Protein AF-A0A371IAQ5-F1 (afdb_monomer)

pLDDT: mean 76.2, std 17.46, range [19.62, 93.94]

Organism: Mucuna pruriens (NCBI:txid157652)

Radius of gyration: 22.55 Å; Cα contacts (8 Å, |Δi|>4): 194; chains: 1; bounding box: 54×56×47 Å

Structure (mmCIF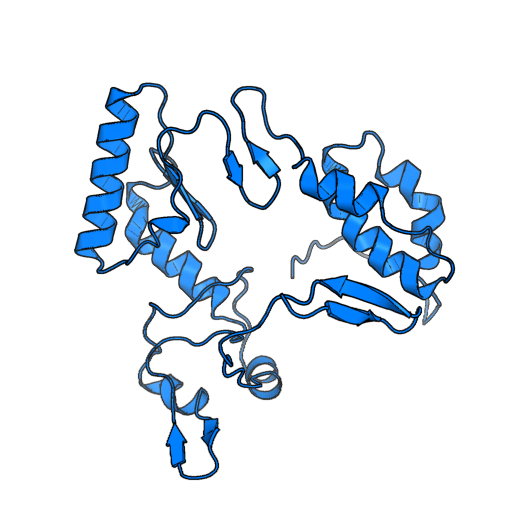, N/CA/C/O backbone):
data_AF-A0A371IAQ5-F1
#
_entry.id   AF-A0A371IAQ5-F1
#
loop_
_atom_site.group_PDB
_atom_site.id
_atom_site.type_symbol
_atom_site.label_atom_id
_atom_site.label_alt_id
_atom_site.label_comp_id
_atom_site.label_asym_id
_atom_site.label_entity_id
_atom_site.label_seq_id
_atom_site.pdbx_PDB_ins_code
_atom_site.Cartn_x
_atom_site.Cartn_y
_atom_site.Cartn_z
_atom_site.occupancy
_atom_site.B_iso_or_equiv
_atom_site.auth_seq_id
_atom_site.auth_comp_id
_atom_site.auth_asym_id
_atom_site.auth_atom_id
_atom_site.pdbx_PDB_model_num
ATOM 1 N N . MET A 1 1 ? 27.652 -9.484 11.499 1.00 40.69 1 MET A N 1
ATOM 2 C CA . MET A 1 1 ? 27.337 -8.040 11.473 1.00 40.69 1 MET A CA 1
ATOM 3 C C . MET A 1 1 ? 28.574 -7.341 10.943 1.00 40.69 1 MET A C 1
ATOM 5 O O . MET A 1 1 ? 29.604 -7.422 11.596 1.00 40.69 1 MET A O 1
ATOM 9 N N . MET A 1 2 ? 28.530 -6.807 9.720 1.00 38.44 2 MET A N 1
ATOM 10 C CA . MET A 1 2 ? 29.648 -6.031 9.177 1.00 38.44 2 MET A CA 1
ATOM 11 C C . MET A 1 2 ? 29.474 -4.577 9.595 1.00 38.44 2 MET A C 1
ATOM 13 O O . MET A 1 2 ? 28.374 -4.032 9.516 1.00 38.44 2 MET A O 1
ATOM 17 N N . VAL A 1 3 ? 30.557 -3.971 10.056 1.00 51.75 3 VAL A N 1
ATOM 18 C CA . VAL A 1 3 ? 30.590 -2.572 10.465 1.00 51.75 3 VAL A CA 1
ATOM 19 C C . VAL A 1 3 ? 31.368 -1.825 9.394 1.00 51.75 3 VAL A C 1
ATOM 21 O O . VAL A 1 3 ? 32.486 -2.217 9.067 1.00 51.75 3 VAL A O 1
ATOM 24 N N . ILE A 1 4 ? 30.740 -0.823 8.784 1.00 60.94 4 ILE A N 1
ATOM 25 C CA . ILE A 1 4 ? 31.343 -0.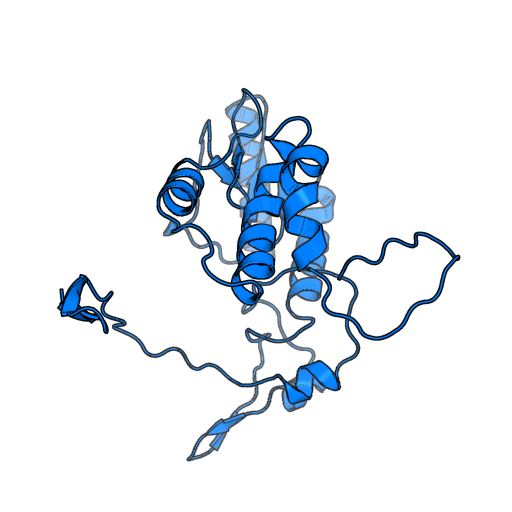023 7.717 1.00 60.94 4 ILE A CA 1
ATOM 26 C C . ILE A 1 4 ? 31.603 1.368 8.290 1.00 60.94 4 ILE A C 1
ATOM 28 O O . ILE A 1 4 ? 30.744 1.928 8.971 1.00 60.94 4 ILE A O 1
ATOM 32 N N . LYS A 1 5 ? 32.790 1.916 8.022 1.00 54.66 5 LYS A N 1
ATOM 33 C CA . LYS A 1 5 ? 33.127 3.294 8.382 1.00 54.66 5 LYS A CA 1
ATOM 34 C C . LYS A 1 5 ? 32.412 4.271 7.449 1.00 54.66 5 LYS A C 1
ATOM 36 O O . LYS A 1 5 ? 32.513 4.131 6.229 1.00 54.66 5 LYS A O 1
ATOM 41 N N . ASN A 1 6 ? 31.678 5.232 8.010 1.00 62.00 6 ASN A N 1
ATOM 42 C CA . ASN A 1 6 ? 31.129 6.351 7.240 1.00 62.00 6 ASN A CA 1
ATOM 43 C C . ASN A 1 6 ? 32.237 7.373 6.890 1.00 62.00 6 ASN A C 1
ATOM 45 O O . ASN A 1 6 ? 33.395 7.217 7.274 1.00 62.00 6 ASN A O 1
ATOM 49 N N . GLN A 1 7 ? 31.890 8.428 6.145 1.00 69.50 7 GLN A N 1
ATOM 50 C CA . GLN A 1 7 ? 32.834 9.493 5.761 1.00 69.50 7 GLN A CA 1
ATOM 51 C C . GLN A 1 7 ? 33.353 10.316 6.956 1.00 69.50 7 GLN A C 1
ATOM 53 O O . GLN A 1 7 ? 34.327 11.049 6.812 1.00 69.50 7 GLN A O 1
ATOM 58 N N . GLN A 1 8 ? 32.718 10.184 8.121 1.00 66.75 8 GLN A N 1
ATOM 59 C CA . GLN A 1 8 ? 33.107 10.774 9.400 1.00 66.75 8 GLN A CA 1
ATOM 60 C C . GLN A 1 8 ? 33.860 9.776 10.302 1.00 66.75 8 GLN A C 1
ATOM 62 O O . GLN A 1 8 ? 34.058 10.044 11.483 1.00 66.75 8 GLN A O 1
ATOM 67 N N . ASP A 1 9 ? 34.305 8.642 9.749 1.00 62.72 9 ASP A N 1
ATOM 68 C CA . ASP A 1 9 ? 35.071 7.597 10.438 1.00 62.72 9 ASP A CA 1
ATOM 69 C C . ASP A 1 9 ? 34.310 6.869 11.569 1.00 62.72 9 ASP A C 1
ATOM 71 O O . ASP A 1 9 ? 34.888 6.095 12.338 1.00 62.72 9 ASP A O 1
ATOM 75 N N . GLU A 1 10 ? 32.988 7.046 11.635 1.00 57.53 10 GLU A N 1
ATOM 76 C CA . GLU A 1 10 ? 32.116 6.368 12.587 1.00 57.53 10 GLU A CA 1
ATOM 77 C C . GLU A 1 10 ? 31.734 4.975 12.083 1.00 57.53 10 GLU A C 1
ATOM 79 O O . GLU A 1 10 ? 31.408 4.746 10.914 1.00 57.53 10 GLU A O 1
ATOM 84 N N . MET A 1 11 ? 31.762 4.026 13.009 1.00 47.56 11 MET A N 1
ATOM 85 C CA . MET A 1 11 ? 31.501 2.614 12.778 1.00 47.56 11 MET A CA 1
ATOM 86 C C . MET A 1 11 ? 29.989 2.356 12.763 1.00 47.56 11 MET A C 1
ATOM 88 O O . MET A 1 11 ? 29.377 2.125 13.805 1.00 47.56 11 MET A O 1
ATOM 92 N N . VAL A 1 12 ? 29.375 2.388 11.576 1.00 51.09 12 VAL A N 1
ATOM 93 C CA . VAL A 1 12 ? 27.930 2.178 11.416 1.00 51.09 12 VAL A CA 1
ATOM 94 C C . VAL A 1 12 ? 27.647 0.698 11.130 1.00 51.09 12 VAL A C 1
ATOM 96 O O . VAL A 1 12 ? 28.276 0.102 10.245 1.00 51.09 12 VAL A O 1
ATOM 99 N N . PRO A 1 13 ? 26.696 0.064 11.839 1.00 44.22 13 PRO A N 1
ATOM 100 C CA . PRO A 1 13 ? 26.279 -1.292 11.518 1.00 44.22 13 PRO A CA 1
ATOM 101 C C . PRO A 1 13 ? 25.594 -1.322 10.148 1.00 44.22 13 PRO A C 1
ATOM 103 O O . PRO A 1 13 ? 24.481 -0.828 9.974 1.00 44.22 13 PRO A O 1
ATOM 106 N N . ALA A 1 14 ? 26.254 -1.927 9.162 1.00 49.84 14 ALA A N 1
ATOM 107 C CA . ALA A 1 14 ? 25.682 -2.108 7.842 1.00 49.84 14 ALA A CA 1
ATOM 108 C C . ALA A 1 14 ? 24.814 -3.367 7.838 1.00 49.84 14 ALA A C 1
ATOM 110 O O . ALA A 1 14 ? 25.258 -4.474 8.166 1.00 49.84 14 ALA A O 1
ATOM 111 N N . LYS A 1 15 ? 23.546 -3.199 7.458 1.00 48.41 15 LYS A N 1
ATOM 112 C CA . LYS A 1 15 ? 22.636 -4.317 7.222 1.00 48.41 15 LYS A CA 1
ATOM 113 C C . LYS A 1 15 ? 23.227 -5.150 6.082 1.00 48.41 15 LYS A C 1
ATOM 115 O O . LYS A 1 15 ? 23.392 -4.643 4.977 1.00 48.41 15 LYS A O 1
ATOM 120 N N . ILE A 1 16 ? 23.576 -6.408 6.349 1.00 50.00 16 ILE A N 1
ATOM 121 C CA . ILE A 1 16 ? 24.063 -7.325 5.312 1.00 50.00 16 ILE A CA 1
ATOM 122 C C . ILE A 1 16 ? 22.905 -7.521 4.326 1.00 50.00 16 ILE A C 1
ATOM 124 O O . ILE A 1 16 ? 21.920 -8.180 4.656 1.00 50.00 16 ILE A O 1
ATOM 128 N N . GLN A 1 17 ? 22.988 -6.923 3.135 1.00 50.56 17 GLN A N 1
ATOM 129 C CA . GLN A 1 17 ? 22.132 -7.312 2.018 1.00 50.56 17 GLN A CA 1
ATOM 130 C C . GLN A 1 17 ? 22.607 -8.692 1.561 1.00 50.56 17 GLN A C 1
ATOM 132 O O . GLN A 1 17 ? 23.543 -8.820 0.784 1.00 50.56 17 GLN A O 1
ATOM 137 N N . SER A 1 18 ? 21.984 -9.743 2.089 1.00 54.34 18 SER A N 1
ATOM 138 C CA . SER A 1 18 ? 22.241 -11.131 1.689 1.00 54.34 18 SER A CA 1
ATOM 139 C C . SER A 1 18 ? 21.694 -11.466 0.296 1.00 54.34 18 SER A C 1
ATOM 141 O O . SER A 1 18 ? 21.873 -12.581 -0.182 1.00 54.34 18 SER A O 1
ATOM 143 N N . SER A 1 19 ? 21.010 -10.522 -0.356 1.00 53.38 19 SER A N 1
ATOM 144 C CA . SER A 1 19 ? 20.379 -10.710 -1.657 1.00 53.38 19 SER A CA 1
ATOM 145 C C . SER A 1 19 ? 20.481 -9.451 -2.511 1.00 53.38 19 SER A C 1
ATOM 147 O O . SER A 1 19 ? 20.341 -8.326 -2.026 1.00 53.38 19 SER A O 1
ATOM 149 N N . TRP A 1 20 ? 20.719 -9.661 -3.804 1.00 73.56 20 TRP A N 1
ATOM 150 C CA . TRP A 1 20 ? 20.661 -8.619 -4.820 1.00 73.56 20 TRP A CA 1
ATOM 151 C C . TRP A 1 20 ? 19.238 -8.541 -5.370 1.00 73.56 20 TRP A C 1
ATOM 153 O O . TRP A 1 20 ? 18.672 -9.558 -5.770 1.00 73.56 20 TRP A O 1
ATOM 163 N N . GLN A 1 21 ? 18.663 -7.339 -5.415 1.00 72.06 21 GLN A N 1
ATOM 164 C CA . GLN A 1 21 ? 17.368 -7.098 -6.049 1.00 72.06 21 GLN A CA 1
ATOM 165 C C . GLN A 1 21 ? 17.575 -6.420 -7.402 1.00 72.06 21 GLN A C 1
ATOM 167 O O . GLN A 1 21 ? 18.207 -5.368 -7.499 1.00 72.06 21 GLN A O 1
ATOM 172 N N . VAL A 1 22 ? 17.018 -7.015 -8.455 1.00 76.25 22 VAL A N 1
ATOM 173 C CA . VAL A 1 22 ? 17.070 -6.442 -9.802 1.00 76.25 22 VAL A CA 1
ATOM 174 C C . VAL A 1 22 ? 16.141 -5.228 -9.871 1.00 76.25 22 VAL A C 1
ATOM 176 O O . VAL A 1 22 ? 14.940 -5.338 -9.629 1.00 76.25 22 VAL A O 1
ATOM 179 N N . CYS A 1 23 ? 16.699 -4.071 -10.228 1.00 80.50 23 CYS A N 1
ATOM 180 C CA . CYS A 1 23 ? 15.966 -2.818 -10.391 1.00 80.50 23 CYS A CA 1
ATOM 181 C C . CYS A 1 23 ? 16.052 -2.340 -11.844 1.00 80.50 23 CYS A C 1
ATOM 183 O O . CYS A 1 23 ? 17.067 -1.786 -12.260 1.00 80.50 23 CYS A O 1
ATOM 185 N N . ILE A 1 24 ? 14.971 -2.503 -12.608 1.00 83.56 24 ILE A N 1
ATOM 186 C CA . ILE A 1 24 ? 14.900 -2.024 -13.996 1.00 83.56 24 ILE A CA 1
ATOM 187 C C . ILE A 1 24 ? 14.597 -0.522 -14.027 1.00 83.56 24 ILE A C 1
ATOM 189 O O . ILE A 1 24 ? 13.771 -0.022 -13.257 1.00 83.56 24 ILE A O 1
ATOM 193 N N . ASP A 1 25 ? 15.284 0.223 -14.895 1.00 85.31 25 ASP A N 1
ATOM 194 C CA . ASP A 1 25 ? 15.087 1.664 -15.060 1.00 85.31 25 ASP A CA 1
ATOM 195 C C . ASP A 1 25 ? 13.984 1.990 -16.078 1.00 85.31 25 ASP A C 1
ATOM 197 O O . ASP A 1 25 ? 14.226 2.119 -17.276 1.00 85.31 25 ASP A O 1
ATOM 201 N N . TYR A 1 26 ? 12.763 2.179 -15.576 1.00 85.38 26 TYR A N 1
ATOM 202 C CA . TYR A 1 26 ? 11.601 2.567 -16.379 1.00 85.38 26 TYR A CA 1
ATOM 203 C C . TYR A 1 26 ? 11.424 4.086 -16.551 1.00 85.38 26 TYR A C 1
ATOM 205 O O . TYR A 1 26 ? 10.368 4.516 -17.003 1.00 85.38 26 TYR A O 1
ATOM 213 N N . ARG A 1 27 ? 12.414 4.939 -16.232 1.00 86.75 27 ARG A N 1
ATOM 214 C CA . ARG A 1 27 ? 12.247 6.411 -16.307 1.00 86.75 27 ARG A CA 1
ATOM 215 C C . ARG A 1 27 ? 11.766 6.904 -17.675 1.00 86.75 27 ARG A C 1
ATOM 217 O O . ARG A 1 27 ? 10.808 7.671 -17.732 1.00 86.75 27 ARG A O 1
ATOM 224 N N . LYS A 1 28 ? 12.382 6.432 -18.765 1.00 88.00 28 LYS A N 1
ATOM 225 C CA . LYS A 1 28 ? 11.984 6.800 -20.138 1.00 88.00 28 LYS A CA 1
ATOM 226 C C . LYS A 1 28 ? 10.581 6.293 -20.482 1.00 88.00 28 LYS A C 1
ATOM 228 O O . LYS A 1 28 ? 9.780 7.033 -21.043 1.00 88.00 28 LYS A O 1
ATOM 233 N N . LEU A 1 29 ? 10.267 5.056 -20.096 1.00 86.75 29 LEU A N 1
ATOM 234 C CA . LEU A 1 29 ? 8.948 4.461 -20.318 1.00 86.75 29 LEU A CA 1
ATOM 235 C C . LEU A 1 29 ? 7.852 5.238 -19.574 1.00 86.75 29 LEU A C 1
ATOM 237 O O . LEU A 1 29 ? 6.823 5.570 -20.154 1.00 86.75 29 LEU A O 1
ATOM 241 N N . ASN A 1 30 ? 8.098 5.591 -18.313 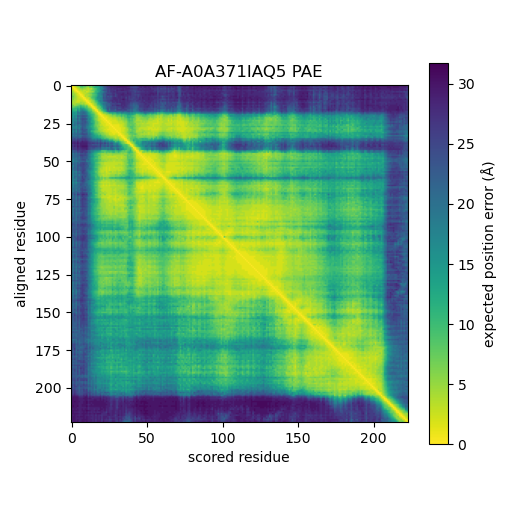1.00 87.44 30 ASN A N 1
ATOM 242 C CA . ASN A 1 30 ? 7.164 6.345 -17.480 1.00 87.44 30 ASN A CA 1
ATOM 243 C C . ASN A 1 30 ? 6.910 7.767 -18.005 1.00 87.44 30 ASN A C 1
ATOM 245 O O . ASN A 1 30 ? 5.834 8.307 -17.775 1.00 87.44 30 ASN A O 1
ATOM 249 N N . GLN A 1 31 ? 7.877 8.382 -18.696 1.00 87.12 31 GLN A N 1
ATOM 250 C CA . GLN A 1 31 ? 7.688 9.686 -19.348 1.00 87.12 31 GLN A CA 1
ATOM 251 C C . GLN A 1 31 ? 6.791 9.594 -20.588 1.00 87.12 31 GLN A C 1
ATOM 253 O O . GLN A 1 31 ? 6.020 10.512 -20.843 1.00 87.12 31 GLN A O 1
ATOM 258 N N . ALA A 1 32 ? 6.875 8.492 -21.337 1.00 86.75 32 ALA A N 1
ATOM 259 C CA . ALA A 1 32 ? 6.063 8.254 -22.531 1.00 86.75 32 ALA A CA 1
ATOM 260 C C . ALA A 1 32 ? 4.673 7.664 -22.222 1.00 86.75 32 ALA A C 1
ATOM 262 O O . ALA A 1 32 ? 3.822 7.578 -23.105 1.00 86.75 32 ALA A O 1
ATOM 263 N N . THR A 1 33 ? 4.440 7.225 -20.984 1.00 85.00 33 THR A N 1
ATOM 264 C CA . THR A 1 33 ? 3.182 6.603 -20.567 1.00 85.00 33 THR A CA 1
ATOM 265 C C . THR A 1 33 ? 2.199 7.670 -20.094 1.00 85.00 33 THR A C 1
ATOM 267 O O . THR A 1 33 ? 2.539 8.509 -19.260 1.00 85.00 33 THR A O 1
ATOM 270 N N . HIS A 1 34 ? 0.958 7.618 -20.585 1.00 84.38 34 HIS A N 1
ATOM 271 C CA . HIS A 1 34 ? -0.113 8.466 -20.068 1.00 84.38 34 HIS A CA 1
ATOM 272 C C . HIS A 1 34 ? -0.343 8.151 -18.587 1.00 84.38 34 HIS A C 1
ATOM 274 O O . HIS A 1 34 ? -0.631 7.005 -18.226 1.00 84.38 34 HIS A O 1
ATOM 280 N N . LYS A 1 35 ? -0.195 9.158 -17.724 1.00 77.94 35 LYS A N 1
ATOM 281 C CA . LYS A 1 35 ? -0.340 8.980 -16.281 1.00 77.94 35 LYS A CA 1
ATOM 282 C C . LYS A 1 35 ? -1.810 8.819 -15.936 1.00 77.94 35 LYS A C 1
ATOM 284 O O . LYS A 1 35 ? -2.634 9.657 -16.289 1.00 77.94 35 LYS A O 1
ATOM 289 N N . ASP A 1 36 ? -2.120 7.734 -15.249 1.00 71.56 36 ASP A N 1
ATOM 290 C CA . ASP A 1 36 ? -3.422 7.572 -14.626 1.00 71.56 36 ASP A CA 1
ATOM 291 C C . ASP A 1 36 ? -3.438 8.403 -13.339 1.00 71.56 36 ASP A C 1
ATOM 293 O O . ASP A 1 36 ? -2.481 8.360 -12.559 1.00 71.56 36 ASP A O 1
ATOM 297 N N . HIS A 1 37 ? -4.488 9.197 -13.131 1.00 58.25 37 HIS A N 1
ATOM 298 C CA . HIS A 1 37 ? -4.619 10.025 -11.935 1.00 58.25 37 HIS A CA 1
ATOM 299 C C . HIS A 1 37 ? -5.036 9.147 -10.760 1.00 58.25 37 HIS A C 1
ATOM 301 O O . HIS A 1 37 ? -6.191 9.107 -10.346 1.00 58.25 37 HIS A O 1
ATOM 307 N N . PHE A 1 38 ? -4.065 8.426 -10.218 1.00 48.06 38 PHE A N 1
ATOM 308 C CA . PHE A 1 38 ? -4.245 7.677 -8.996 1.00 48.06 38 PHE A CA 1
ATOM 309 C C . PHE A 1 38 ? -2.882 7.498 -8.311 1.00 48.06 38 PHE A C 1
ATOM 311 O O . PHE A 1 38 ? -1.963 6.915 -8.899 1.00 48.06 38 PHE A O 1
ATOM 318 N N . PRO A 1 39 ? -2.707 8.014 -7.091 1.00 42.50 39 PRO A N 1
ATOM 319 C CA . PRO A 1 39 ? -1.424 7.939 -6.411 1.00 42.50 39 PRO A CA 1
ATOM 320 C C . PRO A 1 39 ? -1.222 6.532 -5.810 1.00 42.50 39 PRO A C 1
ATOM 322 O O . PRO A 1 39 ? -2.216 5.899 -5.469 1.00 42.50 39 PRO A O 1
ATOM 325 N N . LEU A 1 40 ? 0.048 6.133 -5.575 1.00 49.69 40 LEU A N 1
ATOM 326 C CA . LEU A 1 40 ? 0.547 5.150 -4.560 1.00 49.69 40 LEU A CA 1
ATOM 327 C C . LEU A 1 40 ? 0.847 3.690 -4.978 1.00 49.69 40 LEU A C 1
ATOM 329 O O . LEU A 1 40 ? 0.024 3.076 -5.606 1.00 49.69 40 LEU A O 1
ATOM 333 N N . THR A 1 41 ? 1.960 3.076 -4.533 1.00 38.34 41 THR A N 1
ATOM 334 C CA . THR A 1 41 ? 2.637 1.839 -5.042 1.00 38.34 41 THR A CA 1
ATOM 335 C C . THR A 1 41 ? 2.525 0.529 -4.227 1.00 38.34 41 THR A C 1
ATOM 337 O O . THR A 1 41 ? 2.860 0.566 -3.051 1.00 38.34 41 THR A O 1
ATOM 340 N N . PHE A 1 42 ? 2.276 -0.631 -4.879 1.00 49.41 42 PHE A N 1
ATOM 341 C CA . PHE A 1 42 ? 2.888 -1.963 -4.583 1.00 49.41 42 PHE A CA 1
ATOM 342 C C . PHE A 1 42 ? 2.426 -3.055 -5.574 1.00 49.41 42 PHE A C 1
ATOM 344 O O . PHE A 1 42 ? 1.247 -3.389 -5.529 1.00 49.41 42 PHE A O 1
ATOM 351 N N . ILE A 1 43 ? 3.280 -3.628 -6.458 1.00 57.56 43 ILE A N 1
ATOM 352 C CA . ILE A 1 43 ? 2.806 -4.618 -7.463 1.00 57.56 43 ILE A CA 1
ATOM 353 C C . ILE A 1 43 ? 3.777 -5.745 -7.810 1.00 57.56 43 ILE A C 1
ATOM 355 O O . ILE A 1 43 ? 4.951 -5.531 -8.093 1.00 57.56 43 ILE A O 1
ATOM 359 N N . GLY A 1 44 ? 3.191 -6.945 -7.837 1.00 59.06 44 GLY A N 1
ATOM 360 C CA . GLY A 1 44 ? 3.706 -8.165 -8.463 1.00 59.06 44 GLY A CA 1
ATOM 361 C C . GLY A 1 44 ? 2.633 -9.249 -8.664 1.00 59.06 44 GLY A C 1
ATOM 362 O O . GLY A 1 44 ? 2.889 -10.250 -9.323 1.00 59.06 44 GLY A O 1
ATOM 363 N N . GLN A 1 45 ? 1.415 -9.063 -8.133 1.00 68.88 45 GLN A N 1
ATOM 364 C CA . GLN A 1 45 ? 0.314 -10.030 -8.256 1.00 68.88 45 GLN A CA 1
ATOM 365 C C . GLN A 1 45 ? -0.622 -9.749 -9.441 1.00 68.88 45 GLN A C 1
ATOM 367 O O . GLN A 1 45 ? -1.371 -10.628 -9.845 1.00 68.88 45 GLN A O 1
ATOM 372 N N . ILE A 1 46 ? -0.582 -8.563 -10.050 1.00 80.19 46 ILE A N 1
ATOM 373 C CA . ILE A 1 46 ? -1.499 -8.203 -11.143 1.00 80.19 46 ILE A CA 1
ATOM 374 C C . ILE A 1 46 ? -0.860 -8.534 -12.490 1.00 80.19 46 ILE A C 1
ATOM 376 O O . ILE A 1 46 ? 0.298 -8.194 -12.728 1.00 80.19 46 ILE A O 1
ATOM 380 N N . HIS A 1 47 ? -1.605 -9.204 -13.370 1.00 83.19 47 HIS A N 1
ATOM 381 C CA . HIS A 1 47 ? -1.159 -9.470 -14.737 1.00 83.19 47 HIS A CA 1
ATOM 382 C C . HIS A 1 47 ? -1.113 -8.189 -15.565 1.00 83.19 47 HIS A C 1
ATOM 384 O O . HIS A 1 47 ? -2.017 -7.359 -15.501 1.00 83.19 47 HIS A O 1
ATOM 390 N N . ILE A 1 48 ? -0.071 -8.062 -16.383 1.00 86.50 48 ILE A N 1
ATOM 391 C CA . ILE A 1 48 ? -0.021 -7.040 -17.425 1.00 86.50 48 ILE A CA 1
ATOM 392 C C . ILE A 1 48 ? -0.867 -7.528 -18.598 1.00 86.50 48 ILE A C 1
ATOM 394 O O . ILE A 1 48 ? -0.776 -8.698 -18.985 1.00 86.50 48 ILE A O 1
ATOM 398 N N . ALA A 1 49 ? -1.662 -6.627 -19.180 1.00 86.81 49 ALA A N 1
ATOM 399 C CA . ALA A 1 49 ? -2.369 -6.898 -20.423 1.00 86.81 49 ALA A CA 1
ATOM 400 C C . ALA A 1 49 ? -1.385 -7.406 -21.488 1.00 86.81 49 ALA A C 1
ATOM 402 O O . ALA A 1 49 ? -0.297 -6.854 -21.646 1.00 86.81 49 ALA A O 1
ATOM 403 N N . HIS A 1 50 ? -1.762 -8.447 -22.230 1.00 87.69 50 HIS A N 1
ATOM 404 C CA . HIS A 1 50 ? -0.857 -9.121 -23.170 1.00 87.69 50 HIS A CA 1
ATOM 405 C C . HIS A 1 50 ? -0.231 -8.153 -24.194 1.00 87.69 50 HIS A C 1
ATOM 407 O O . HIS A 1 50 ? 0.947 -8.257 -24.519 1.00 87.69 50 HIS A O 1
ATOM 413 N N . VAL A 1 51 ? -0.995 -7.150 -24.637 1.00 90.00 51 VAL A N 1
ATOM 414 C CA . VAL A 1 51 ? -0.544 -6.106 -25.576 1.00 90.00 51 VAL A CA 1
ATOM 415 C C . VAL A 1 51 ? 0.535 -5.174 -25.005 1.00 90.00 51 VAL A C 1
ATOM 417 O O . VAL A 1 51 ? 1.289 -4.569 -25.764 1.00 90.00 51 VAL A O 1
ATOM 420 N N . ASP A 1 52 ? 0.639 -5.072 -23.678 1.00 89.12 52 ASP A N 1
ATOM 421 C CA . ASP A 1 52 ? 1.547 -4.158 -22.981 1.00 89.12 52 ASP A CA 1
ATOM 422 C C . ASP A 1 52 ? 2.783 -4.856 -22.394 1.00 89.12 52 ASP A C 1
ATOM 424 O O . ASP A 1 52 ? 3.729 -4.177 -21.994 1.00 89.12 52 ASP A O 1
ATOM 428 N N . GLN A 1 53 ? 2.835 -6.194 -22.383 1.00 89.62 53 GLN A N 1
ATOM 429 C CA . GLN A 1 53 ? 3.965 -6.954 -21.824 1.00 89.62 53 GLN A CA 1
ATOM 430 C C . GLN A 1 53 ? 5.294 -6.580 -22.492 1.00 89.62 53 GLN A C 1
ATOM 432 O O . GLN A 1 53 ? 6.279 -6.304 -21.803 1.00 89.62 53 GLN A O 1
ATOM 437 N N . ASN A 1 54 ? 5.296 -6.430 -23.820 1.00 90.06 54 ASN A N 1
ATOM 438 C CA . ASN A 1 54 ? 6.480 -6.047 -24.595 1.00 90.06 54 ASN A CA 1
ATOM 439 C C . ASN A 1 54 ? 7.046 -4.672 -24.198 1.00 90.06 54 ASN A C 1
ATOM 441 O O . ASN A 1 54 ? 8.245 -4.435 -24.353 1.00 90.06 54 ASN A O 1
ATOM 445 N N . LYS A 1 55 ? 6.227 -3.770 -23.638 1.00 88.38 55 LYS A N 1
ATOM 446 C CA . LYS A 1 55 ? 6.683 -2.451 -23.164 1.00 88.38 55 LYS A CA 1
ATOM 447 C C . LYS A 1 55 ? 7.550 -2.555 -21.909 1.00 88.38 55 LYS A C 1
ATOM 449 O O . LYS A 1 55 ? 8.329 -1.651 -21.629 1.00 88.38 55 LYS A O 1
ATOM 454 N N . THR A 1 56 ? 7.437 -3.656 -21.167 1.00 88.31 56 THR A N 1
ATOM 455 C CA . THR A 1 56 ? 8.220 -3.907 -19.947 1.00 88.31 56 THR A CA 1
ATOM 456 C C . THR A 1 56 ? 9.512 -4.680 -20.193 1.00 88.31 56 THR A C 1
ATOM 458 O O . THR A 1 56 ? 10.206 -5.014 -19.229 1.00 88.31 56 THR A O 1
ATOM 461 N N . THR A 1 57 ? 9.844 -4.941 -21.461 1.00 89.69 57 THR A N 1
ATOM 462 C CA . THR A 1 57 ? 11.024 -5.713 -21.851 1.00 89.69 57 THR A CA 1
ATOM 463 C C . THR A 1 57 ? 12.307 -5.055 -21.354 1.00 89.69 57 THR A C 1
ATOM 465 O O . THR A 1 57 ? 12.527 -3.860 -21.552 1.00 89.69 57 THR A O 1
ATOM 468 N N . PHE A 1 58 ? 13.187 -5.849 -20.756 1.00 86.25 58 PHE A N 1
ATOM 469 C CA . PHE A 1 58 ? 14.539 -5.454 -20.391 1.00 86.25 58 PHE A CA 1
ATOM 470 C C . PHE A 1 58 ? 15.553 -6.422 -21.000 1.00 86.25 58 PHE A C 1
ATOM 472 O O . PHE A 1 58 ? 15.245 -7.571 -21.311 1.00 86.25 58 PHE A O 1
ATOM 479 N N . THR A 1 59 ? 16.768 -5.927 -21.223 1.00 88.12 59 THR A N 1
ATOM 480 C CA . THR A 1 59 ? 17.855 -6.713 -21.814 1.00 88.12 59 THR A CA 1
ATOM 481 C C . THR A 1 59 ? 18.847 -7.085 -20.722 1.00 88.12 59 THR A C 1
ATOM 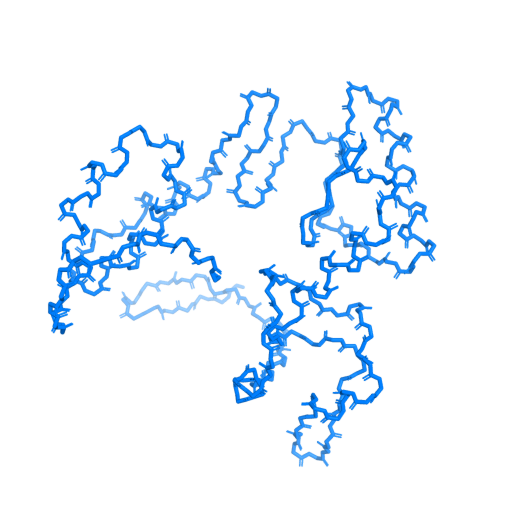483 O O . THR A 1 59 ? 19.393 -6.205 -20.058 1.00 88.12 59 THR A O 1
ATOM 486 N N . CYS A 1 60 ? 19.071 -8.381 -20.542 1.00 84.50 60 CYS A N 1
ATOM 487 C CA . CYS A 1 60 ? 20.200 -8.931 -19.804 1.00 84.50 60 CYS A CA 1
ATOM 488 C C . CYS A 1 60 ? 21.343 -9.250 -20.786 1.00 84.50 60 CYS A C 1
ATOM 490 O O . CYS A 1 60 ? 21.092 -9.348 -21.987 1.00 84.50 60 CYS A O 1
ATOM 492 N N . PRO A 1 61 ? 22.590 -9.442 -20.314 1.00 86.06 61 PRO A N 1
ATOM 493 C CA . PRO A 1 61 ? 23.734 -9.725 -21.190 1.00 86.06 61 PRO A CA 1
ATOM 494 C C . PRO A 1 61 ? 23.540 -10.904 -22.155 1.00 86.06 61 PRO A C 1
ATOM 496 O O . PRO A 1 61 ? 24.157 -10.923 -23.214 1.00 86.06 61 PRO A O 1
ATOM 499 N N . PHE A 1 62 ? 22.684 -11.865 -21.799 1.00 83.38 62 PHE A N 1
ATOM 500 C CA . PHE A 1 62 ? 22.464 -13.088 -22.572 1.00 83.38 62 PHE A CA 1
ATOM 501 C C . PHE A 1 62 ? 21.130 -13.100 -23.330 1.00 83.38 62 PHE A C 1
ATOM 503 O O . PHE A 1 62 ? 21.066 -13.642 -24.427 1.00 83.38 62 PHE A O 1
ATOM 510 N N . GLU A 1 63 ? 20.072 -12.492 -22.781 1.00 89.75 63 GLU A N 1
ATOM 511 C CA . GLU A 1 63 ? 18.710 -12.589 -23.323 1.00 89.75 63 GLU A CA 1
ATOM 512 C C . GLU A 1 63 ? 17.856 -11.358 -22.985 1.00 89.75 63 GLU A C 1
ATOM 514 O O . GLU A 1 63 ? 18.190 -10.551 -22.112 1.00 89.75 63 GLU A O 1
ATOM 519 N N . ARG A 1 64 ? 16.721 -11.213 -23.679 1.00 89.88 64 ARG A N 1
ATOM 520 C CA . ARG A 1 64 ? 15.685 -10.227 -23.348 1.00 89.88 64 ARG A CA 1
ATOM 521 C C . ARG A 1 64 ? 14.537 -10.904 -22.621 1.00 89.88 64 ARG A C 1
ATOM 523 O O . ARG A 1 64 ? 14.032 -11.921 -23.080 1.00 89.88 64 ARG A O 1
ATOM 530 N N . PHE A 1 65 ? 14.076 -10.274 -21.551 1.00 89.31 65 PHE A N 1
ATOM 531 C CA . PHE A 1 65 ? 12.960 -10.752 -20.746 1.00 89.31 65 PHE A CA 1
ATOM 532 C C . PHE A 1 65 ? 11.867 -9.693 -20.690 1.00 89.31 65 PHE A C 1
ATOM 534 O O . PHE A 1 65 ? 12.161 -8.498 -20.662 1.00 89.31 65 PHE A O 1
ATOM 541 N N . ALA A 1 66 ? 10.611 -10.126 -20.643 1.00 89.75 66 ALA A N 1
ATOM 542 C CA . ALA A 1 66 ? 9.454 -9.267 -20.429 1.00 89.75 66 ALA A CA 1
ATOM 543 C C . ALA A 1 66 ? 8.691 -9.733 -19.190 1.00 89.75 66 ALA A C 1
ATOM 545 O O . ALA A 1 66 ? 8.635 -10.927 -18.886 1.00 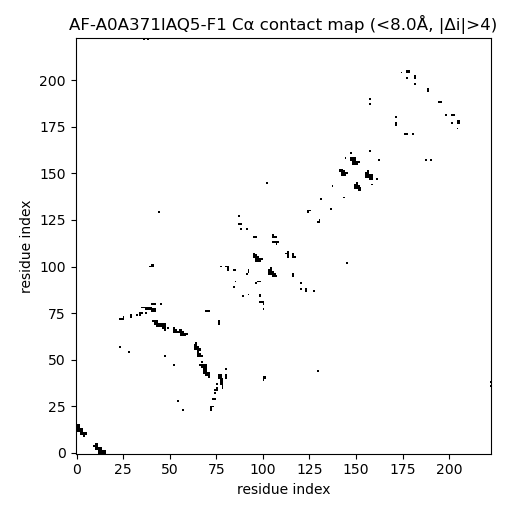89.75 66 ALA A O 1
ATOM 546 N N . TYR A 1 67 ? 8.100 -8.788 -18.467 1.00 88.06 67 TYR A N 1
ATOM 547 C CA . TYR A 1 67 ? 7.304 -9.117 -17.300 1.00 88.06 67 TYR A CA 1
ATOM 548 C C . TYR A 1 67 ? 5.882 -9.517 -17.709 1.00 88.06 67 TYR A C 1
ATOM 550 O O . TYR A 1 67 ? 5.207 -8.810 -18.453 1.00 88.06 67 TYR A O 1
ATOM 558 N N . THR A 1 68 ? 5.396 -10.633 -17.169 1.00 87.38 68 THR A N 1
ATOM 559 C CA . THR A 1 68 ? 3.991 -11.068 -17.304 1.00 87.38 68 THR A CA 1
ATOM 560 C C . THR A 1 68 ? 3.102 -10.479 -16.209 1.00 87.38 68 THR A C 1
ATOM 562 O O . THR 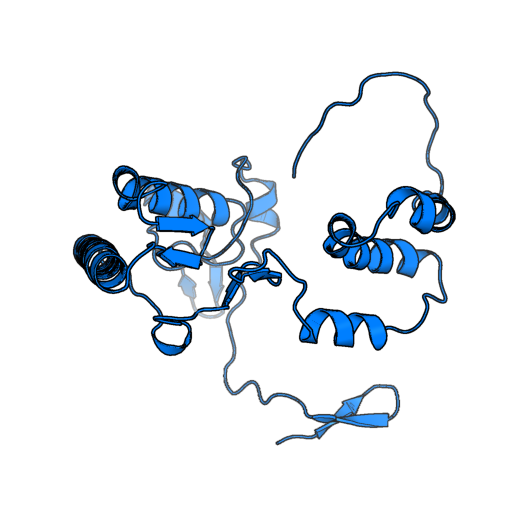A 1 68 ? 1.902 -10.263 -16.396 1.00 87.38 68 THR A O 1
ATOM 565 N N . ARG A 1 69 ? 3.703 -10.187 -15.053 1.00 85.81 69 ARG A N 1
ATOM 566 C CA . ARG A 1 69 ? 3.092 -9.512 -13.909 1.00 85.81 69 ARG A CA 1
ATOM 567 C C . ARG A 1 69 ? 3.690 -8.133 -13.758 1.00 85.81 69 ARG A C 1
ATOM 569 O O . ARG A 1 69 ? 4.863 -7.926 -14.023 1.00 85.81 69 ARG A O 1
ATOM 576 N N . MET A 1 70 ? 2.884 -7.194 -13.316 1.00 85.75 70 MET A N 1
ATOM 577 C CA . MET A 1 70 ? 3.249 -5.793 -13.276 1.00 85.75 70 MET A CA 1
ATOM 578 C C . MET A 1 70 ? 4.450 -5.550 -12.337 1.00 85.75 70 MET A C 1
ATOM 580 O O . MET A 1 70 ? 4.341 -5.827 -11.142 1.00 85.75 70 MET A O 1
ATOM 584 N N . PRO A 1 71 ? 5.602 -5.084 -12.865 1.00 83.69 71 PRO A N 1
ATOM 585 C CA . PRO A 1 71 ? 6.814 -4.893 -12.082 1.00 83.69 71 PRO A CA 1
ATOM 586 C C . PRO A 1 71 ? 6.761 -3.617 -11.244 1.00 83.69 71 PRO A C 1
ATOM 588 O O . PRO A 1 71 ? 5.984 -2.688 -11.490 1.00 83.69 71 PRO A O 1
ATOM 591 N N . PHE A 1 72 ? 7.676 -3.539 -10.281 1.00 76.88 72 PHE A N 1
ATOM 592 C CA . PHE A 1 72 ? 7.928 -2.310 -9.543 1.00 76.88 72 PHE A CA 1
ATOM 593 C C . PHE A 1 72 ? 8.382 -1.174 -10.476 1.00 76.88 72 PHE A C 1
ATOM 595 O O . PHE A 1 72 ? 8.996 -1.397 -11.519 1.00 76.88 72 PHE A O 1
ATOM 602 N N . ARG A 1 73 ? 8.147 0.068 -10.034 1.00 79.88 73 ARG A N 1
ATOM 603 C CA . ARG A 1 73 ? 8.579 1.329 -10.677 1.00 79.88 73 ARG A CA 1
ATOM 604 C C . ARG A 1 73 ? 7.825 1.747 -11.944 1.00 79.88 73 ARG A C 1
ATOM 606 O O . ARG A 1 73 ? 8.175 2.784 -12.506 1.00 79.88 73 ARG A O 1
ATOM 613 N N . LEU A 1 74 ? 6.787 1.031 -12.371 1.00 83.56 74 LEU A N 1
ATOM 614 C CA . LEU A 1 74 ? 5.857 1.570 -13.369 1.00 83.56 74 LEU A CA 1
ATOM 615 C C . LEU A 1 74 ? 5.018 2.700 -12.758 1.00 83.56 74 LEU A C 1
ATOM 617 O O . LEU A 1 74 ? 4.574 2.596 -11.617 1.00 83.56 74 LEU A O 1
ATOM 621 N N . CYS A 1 75 ? 4.780 3.781 -13.502 1.00 82.56 75 CYS A N 1
ATOM 622 C CA . CYS A 1 75 ? 4.039 4.937 -12.981 1.00 82.56 75 CYS A CA 1
ATOM 623 C C . CYS A 1 75 ? 2.575 4.616 -12.634 1.00 82.56 75 CYS A C 1
ATOM 625 O O . CYS A 1 75 ? 2.083 5.055 -11.601 1.00 82.56 75 CYS A O 1
ATOM 627 N N . ASN A 1 76 ? 1.911 3.801 -13.456 1.00 83.44 76 ASN A N 1
ATOM 628 C CA . ASN A 1 76 ? 0.502 3.417 -13.292 1.00 83.44 76 ASN A CA 1
ATOM 629 C C . ASN A 1 76 ? 0.336 2.079 -12.579 1.00 83.44 76 ASN A C 1
ATOM 631 O O . ASN A 1 76 ? -0.765 1.535 -12.533 1.00 83.44 76 ASN A O 1
ATOM 635 N N . ALA A 1 77 ? 1.432 1.516 -12.068 1.00 81.25 77 ALA A N 1
ATOM 636 C CA . ALA A 1 77 ? 1.335 0.362 -11.207 1.00 81.25 77 ALA A CA 1
ATOM 637 C C . ALA A 1 77 ? 0.361 0.692 -10.063 1.00 81.25 77 ALA A C 1
ATOM 639 O O . ALA A 1 77 ? -0.777 0.217 -10.094 1.00 81.25 77 ALA A O 1
ATOM 640 N N . PRO A 1 78 ? 0.744 1.575 -9.135 1.00 79.00 78 PRO A N 1
ATOM 641 C CA . PRO A 1 78 ? -0.142 2.178 -8.167 1.00 79.00 78 PRO A CA 1
ATOM 642 C C . PRO A 1 78 ? -1.663 2.121 -8.347 1.00 79.00 78 PRO A C 1
ATOM 644 O O . PRO A 1 78 ? -2.392 1.416 -7.643 1.00 79.00 78 PRO A O 1
ATOM 647 N N . SER A 1 79 ? -2.107 2.856 -9.363 1.00 80.00 79 SER A N 1
ATOM 648 C CA . SER A 1 79 ? -3.488 3.066 -9.751 1.00 80.00 79 SER A CA 1
ATOM 649 C C . SER A 1 79 ? -4.219 1.772 -10.034 1.00 80.00 79 SER A C 1
ATOM 651 O O . SER A 1 79 ? -5.380 1.580 -9.677 1.00 80.00 79 SER A O 1
ATOM 653 N N . THR A 1 80 ? -3.526 0.868 -10.707 1.00 82.88 80 THR A N 1
ATOM 654 C CA . THR A 1 80 ? -4.072 -0.403 -11.140 1.00 82.88 80 THR A CA 1
ATOM 655 C C . THR A 1 80 ? -4.252 -1.335 -9.952 1.00 82.88 80 THR A C 1
ATOM 657 O O . THR A 1 80 ? -5.267 -2.023 -9.880 1.00 82.88 80 THR A O 1
ATOM 660 N N . PHE A 1 81 ? -3.331 -1.308 -8.984 1.00 81.50 81 PHE A N 1
ATOM 661 C CA . PHE A 1 81 ? -3.470 -2.109 -7.770 1.00 81.50 81 PHE A CA 1
ATOM 662 C C . PHE A 1 81 ? -4.659 -1.691 -6.930 1.00 81.50 81 PHE A C 1
ATOM 664 O O . PHE A 1 81 ? -5.512 -2.523 -6.631 1.00 81.50 81 PHE A O 1
ATOM 671 N N . GLN A 1 82 ? -4.763 -0.402 -6.620 1.00 82.75 82 GLN A N 1
ATOM 672 C CA . GLN A 1 82 ? -5.858 0.072 -5.790 1.00 82.75 82 GLN A CA 1
ATOM 673 C C . GLN A 1 82 ? -7.219 -0.154 -6.461 1.00 82.75 82 GLN A C 1
ATOM 675 O O . GLN A 1 82 ? -8.143 -0.617 -5.801 1.00 82.75 82 GLN A O 1
ATOM 680 N N . ARG A 1 83 ? -7.353 0.088 -7.775 1.00 84.00 83 ARG A N 1
ATOM 681 C CA . ARG A 1 83 ? -8.604 -0.206 -8.504 1.00 84.00 83 ARG A CA 1
ATOM 682 C C . ARG A 1 83 ? -8.969 -1.686 -8.473 1.00 84.00 83 ARG A C 1
ATOM 684 O O . ARG A 1 83 ? -10.137 -2.015 -8.301 1.00 84.00 83 ARG A O 1
ATOM 691 N N . CYS A 1 84 ? -7.981 -2.566 -8.627 1.00 85.94 84 CYS A N 1
ATOM 692 C CA . CYS A 1 84 ? -8.190 -4.007 -8.529 1.00 85.94 84 CYS A CA 1
ATOM 693 C C . CYS A 1 84 ? -8.712 -4.388 -7.137 1.00 85.94 84 CYS A C 1
ATOM 695 O O . CYS A 1 84 ? -9.728 -5.072 -7.030 1.00 85.94 84 CYS A O 1
ATOM 697 N N . MET A 1 85 ? -8.079 -3.878 -6.076 1.00 86.69 85 MET A N 1
ATOM 698 C CA . MET A 1 85 ? -8.513 -4.145 -4.705 1.00 86.69 85 MET A CA 1
ATOM 699 C C . MET A 1 85 ? -9.910 -3.593 -4.419 1.00 86.69 85 MET A C 1
ATOM 701 O O . MET A 1 85 ? -10.743 -4.313 -3.876 1.00 86.69 85 MET A O 1
ATOM 705 N N . ILE A 1 86 ? -10.206 -2.366 -4.859 1.00 86.62 86 ILE A N 1
ATOM 706 C CA . ILE A 1 86 ? -11.550 -1.789 -4.741 1.00 86.62 86 ILE A CA 1
ATOM 707 C C . ILE A 1 86 ? -12.581 -2.652 -5.475 1.00 86.62 86 ILE A C 1
ATOM 709 O O . ILE A 1 86 ? -13.653 -2.901 -4.942 1.00 86.62 86 ILE A O 1
ATOM 713 N N . GLY A 1 87 ? -12.259 -3.168 -6.663 1.00 87.31 87 GLY A N 1
ATOM 714 C CA . GLY A 1 87 ? -13.147 -4.075 -7.391 1.00 87.31 87 GLY A CA 1
ATOM 715 C C . GLY A 1 87 ? -13.412 -5.384 -6.638 1.00 87.31 87 GLY A C 1
ATOM 716 O O . GLY A 1 87 ? -14.566 -5.789 -6.490 1.00 87.31 87 GLY A O 1
ATOM 717 N N . ILE A 1 88 ? -12.360 -6.026 -6.119 1.00 87.06 88 ILE A N 1
ATOM 718 C CA . ILE A 1 88 ? -12.441 -7.319 -5.416 1.00 87.06 88 ILE A CA 1
ATOM 719 C C . ILE A 1 88 ? -13.244 -7.213 -4.113 1.00 87.06 88 ILE A C 1
ATOM 721 O O . ILE A 1 88 ? -14.062 -8.099 -3.824 1.00 87.06 88 ILE A O 1
ATOM 725 N N . PHE A 1 89 ? -13.006 -6.142 -3.351 1.00 88.88 89 PHE A N 1
ATOM 726 C CA . PHE A 1 89 ? -13.575 -5.899 -2.024 1.00 88.88 89 PHE A CA 1
ATOM 727 C C . PHE A 1 89 ? -14.740 -4.906 -2.025 1.00 88.88 89 PHE A C 1
ATOM 729 O O . PHE A 1 89 ? -15.197 -4.531 -0.956 1.00 88.88 89 PHE A O 1
ATOM 736 N N . SER A 1 90 ? -15.256 -4.510 -3.189 1.00 88.69 90 SER A N 1
ATOM 737 C CA . SER A 1 90 ? -16.335 -3.516 -3.338 1.00 88.69 90 SER A CA 1
ATOM 738 C C . SER A 1 90 ? -17.522 -3.720 -2.390 1.00 88.69 90 SER A C 1
ATOM 740 O O . SER A 1 90 ? -18.014 -2.752 -1.830 1.00 88.69 90 SER A O 1
ATOM 742 N N . ASN A 1 91 ? -17.929 -4.970 -2.157 1.00 88.88 91 ASN A N 1
ATOM 743 C CA . ASN A 1 91 ? -19.049 -5.311 -1.269 1.00 88.88 91 ASN A CA 1
ATOM 744 C C . ASN A 1 91 ? -18.706 -5.300 0.231 1.00 88.88 91 ASN A C 1
ATOM 746 O O . ASN A 1 91 ? -19.600 -5.455 1.048 1.00 88.88 91 ASN A O 1
ATOM 750 N N . LEU A 1 92 ? -17.423 -5.246 0.586 1.00 88.00 92 LEU A N 1
ATOM 751 C CA . LEU A 1 92 ? -16.921 -5.306 1.965 1.00 88.00 92 LEU A CA 1
ATOM 752 C C . LEU A 1 92 ? -16.330 -3.965 2.422 1.00 88.00 92 LEU A C 1
ATOM 754 O O . LEU A 1 92 ? -16.146 -3.750 3.623 1.00 88.00 92 LEU A O 1
ATOM 758 N N . LEU A 1 93 ? -16.013 -3.092 1.462 1.00 87.69 93 LEU A N 1
ATOM 759 C CA . LEU A 1 93 ? -15.490 -1.756 1.695 1.00 87.69 93 LEU A CA 1
ATOM 760 C C . LEU A 1 93 ? -16.503 -0.890 2.447 1.00 87.69 93 LEU A C 1
ATOM 762 O O . LEU A 1 93 ? -17.700 -0.978 2.197 1.00 87.69 93 LEU A O 1
ATOM 766 N N . GLU A 1 94 ? -15.997 -0.052 3.352 1.00 80.62 94 GLU A N 1
ATOM 767 C CA . GLU A 1 94 ? -16.752 0.881 4.212 1.00 80.62 94 GLU A CA 1
ATOM 768 C C . GLU A 1 94 ? -17.639 0.213 5.280 1.00 80.62 94 GLU A C 1
ATOM 770 O O . GLU A 1 94 ? -17.863 0.799 6.338 1.00 80.62 94 GLU A O 1
ATOM 775 N N . GLU A 1 95 ? -18.077 -1.031 5.073 1.00 84.88 95 GLU A N 1
ATOM 776 C CA . GLU A 1 95 ? -18.870 -1.776 6.055 1.00 84.88 95 GLU A CA 1
ATOM 777 C C . GLU A 1 95 ? -17.992 -2.462 7.111 1.00 84.88 95 GLU A C 1
ATOM 779 O O . GLU A 1 95 ? -18.166 -2.258 8.311 1.00 84.88 95 GLU A O 1
ATOM 784 N N . CYS A 1 96 ? -17.032 -3.279 6.671 1.00 86.50 96 CYS A N 1
ATOM 785 C CA . CYS A 1 96 ? -16.231 -4.130 7.561 1.00 86.50 96 CYS A CA 1
ATOM 786 C C . CYS A 1 96 ? -14.721 -3.990 7.352 1.00 86.50 96 CYS A C 1
ATOM 788 O O . CYS A 1 96 ? -13.914 -4.551 8.104 1.00 86.50 96 CYS A O 1
ATOM 790 N N . MET A 1 97 ? -14.339 -3.280 6.294 1.00 88.88 97 MET A N 1
ATOM 791 C CA . MET A 1 97 ? -12.979 -3.237 5.811 1.00 88.88 97 MET A CA 1
ATOM 792 C C . MET A 1 97 ? -12.681 -1.914 5.114 1.00 88.88 97 MET A C 1
ATOM 794 O O . MET A 1 97 ? -13.481 -1.394 4.341 1.00 88.88 97 MET A O 1
ATOM 798 N N . GLU A 1 98 ? -11.462 -1.431 5.302 1.00 86.94 98 GLU A N 1
ATOM 799 C CA . GLU A 1 98 ? -10.857 -0.395 4.480 1.00 86.94 98 GLU A CA 1
ATOM 800 C C . GLU A 1 98 ? -9.631 -0.964 3.768 1.00 86.94 98 GLU A C 1
ATOM 802 O O . GLU A 1 98 ? -8.813 -1.679 4.356 1.00 86.94 98 GLU A O 1
ATOM 807 N N . VAL A 1 99 ? -9.492 -0.636 2.484 1.00 83.44 99 VAL A N 1
ATOM 808 C CA . VAL A 1 99 ? -8.295 -0.974 1.716 1.00 83.44 99 VAL A CA 1
ATOM 809 C C . VAL A 1 99 ? -7.583 0.294 1.315 1.00 83.44 99 VAL A C 1
ATOM 811 O O . VAL A 1 99 ? -8.102 1.110 0.550 1.00 83.44 99 VAL A O 1
ATOM 814 N N . PHE A 1 100 ? -6.351 0.421 1.784 1.00 76.88 100 PHE A N 1
ATOM 815 C CA . PHE A 1 100 ? -5.459 1.477 1.365 1.00 76.88 100 PHE A CA 1
ATOM 816 C C . PHE A 1 100 ? -4.148 0.864 0.912 1.00 76.88 100 PHE A C 1
ATOM 818 O O . PHE A 1 100 ? -3.306 0.463 1.718 1.00 76.88 100 PHE A O 1
ATOM 825 N N . MET A 1 101 ? -3.953 0.854 -0.398 1.00 75.19 10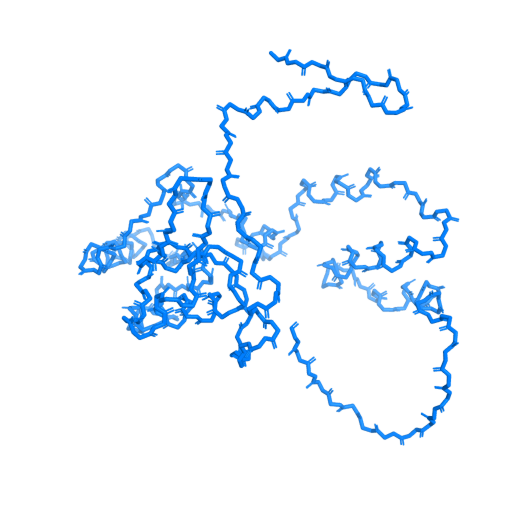1 MET A N 1
ATOM 826 C CA . MET A 1 101 ? -2.770 0.304 -1.025 1.00 75.19 101 MET A CA 1
ATOM 827 C C . MET A 1 101 ? -2.579 -1.165 -0.698 1.00 75.19 101 MET A C 1
ATOM 829 O O . MET A 1 101 ? -3.486 -1.963 -0.899 1.00 75.19 101 MET A O 1
ATOM 833 N N . ASP A 1 102 ? -1.390 -1.518 -0.235 1.00 72.44 102 ASP A N 1
ATOM 834 C CA . ASP A 1 102 ? -1.019 -2.838 0.241 1.00 72.44 102 ASP A CA 1
ATOM 835 C C . ASP A 1 102 ? -1.567 -3.149 1.641 1.00 72.44 102 ASP A C 1
ATOM 837 O O . ASP A 1 102 ? -1.404 -4.272 2.115 1.00 72.44 102 ASP A O 1
ATOM 841 N N . ASN A 1 103 ? -2.225 -2.187 2.300 1.00 79.19 103 ASN A N 1
ATOM 842 C CA . ASN A 1 103 ? -2.751 -2.352 3.646 1.00 79.19 103 ASN A CA 1
ATOM 843 C C . ASN A 1 103 ? -4.251 -2.636 3.619 1.00 79.19 103 ASN A C 1
ATOM 845 O O . ASN A 1 103 ? -5.065 -1.852 3.127 1.00 79.19 103 ASN A O 1
ATOM 849 N N . PHE A 1 104 ? -4.589 -3.767 4.221 1.00 84.62 104 PHE A N 1
ATOM 850 C CA . PHE A 1 104 ? -5.946 -4.212 4.472 1.00 84.62 104 PHE A CA 1
ATOM 851 C C . PHE A 1 104 ? -6.254 -3.973 5.948 1.00 84.62 104 PHE A C 1
ATOM 853 O O . PHE A 1 104 ? -5.553 -4.493 6.817 1.00 84.62 104 PHE A O 1
ATOM 860 N N . ILE A 1 105 ? -7.280 -3.181 6.234 1.00 87.19 105 ILE A N 1
ATOM 861 C CA . ILE A 1 105 ? -7.706 -2.866 7.596 1.00 87.19 105 ILE A CA 1
ATOM 862 C C . ILE A 1 105 ? -9.086 -3.473 7.775 1.00 87.19 105 ILE A C 1
ATOM 864 O O . ILE A 1 105 ? -10.015 -3.108 7.067 1.00 87.19 105 ILE A O 1
ATOM 868 N N . VAL A 1 106 ? -9.217 -4.401 8.715 1.00 89.44 106 VAL A N 1
ATOM 869 C CA . VAL A 1 106 ? -10.505 -4.985 9.101 1.00 89.44 106 VAL A CA 1
ATOM 870 C C . VAL A 1 106 ? -10.837 -4.464 10.485 1.00 89.44 106 VAL A C 1
ATOM 872 O O . VAL A 1 106 ? -10.014 -4.577 11.397 1.00 89.44 106 VAL A O 1
ATOM 875 N N . TYR A 1 107 ? -12.023 -3.889 10.641 1.00 87.19 107 TYR A N 1
ATOM 876 C CA . TYR A 1 107 ? -12.483 -3.324 11.904 1.00 87.19 107 TYR A CA 1
ATOM 877 C C . TYR A 1 107 ? -13.863 -3.871 12.267 1.00 87.19 107 TYR A C 1
ATOM 879 O O . TYR A 1 107 ? -14.641 -4.297 11.414 1.00 87.19 107 TYR A O 1
ATOM 887 N N . ALA A 1 108 ? -14.140 -3.907 13.567 1.00 89.00 108 ALA A N 1
ATOM 888 C CA . ALA A 1 108 ? -15.440 -4.246 14.128 1.00 89.00 108 ALA A CA 1
ATOM 889 C C . ALA A 1 108 ? -15.529 -3.717 15.565 1.00 89.00 108 ALA A C 1
ATOM 891 O O . ALA A 1 108 ? -14.505 -3.484 16.211 1.00 89.00 108 ALA A O 1
ATOM 892 N N . GLU A 1 109 ? -16.750 -3.565 16.072 1.00 86.88 109 GLU A N 1
ATOM 893 C CA . GLU A 1 109 ? -16.999 -3.116 17.448 1.00 86.88 109 GLU A CA 1
ATOM 894 C C . GLU A 1 109 ? -16.900 -4.255 18.475 1.00 86.88 109 GLU A C 1
ATOM 896 O O . GLU A 1 109 ? -16.554 -4.019 19.631 1.00 86.88 109 GLU A O 1
ATOM 901 N N . SER A 1 110 ? -17.168 -5.499 18.060 1.00 90.00 110 SER A N 1
ATOM 902 C CA . SER A 1 110 ? -17.099 -6.689 18.914 1.00 90.00 110 SER A CA 1
ATOM 903 C C . SER A 1 110 ? -16.110 -7.721 18.377 1.00 90.00 110 SER A C 1
ATOM 905 O O . SER A 1 110 ? -15.808 -7.777 17.184 1.00 90.00 110 SER A O 1
ATOM 907 N N . PHE A 1 111 ? -15.609 -8.570 19.275 1.00 88.75 111 PHE A N 1
ATOM 908 C CA . PHE A 1 111 ? -14.670 -9.633 18.922 1.00 88.75 111 PHE A CA 1
ATOM 909 C C . PHE A 1 111 ? -15.285 -10.670 17.973 1.00 88.75 111 PHE A C 1
ATOM 911 O O . PHE A 1 111 ? -14.646 -11.095 17.014 1.00 88.75 111 PHE A O 1
ATOM 918 N N . GLU A 1 112 ? -16.541 -11.048 18.213 1.00 92.69 112 GLU A N 1
ATOM 919 C CA . GLU A 1 112 ? -17.255 -12.004 17.363 1.00 92.69 112 GLU A CA 1
ATOM 920 C C . GLU A 1 112 ? -17.496 -11.430 15.962 1.00 92.69 112 GLU A C 1
ATOM 922 O O . GLU A 1 112 ? -17.216 -12.101 14.970 1.00 92.69 112 GLU A O 1
ATOM 927 N N . ALA A 1 113 ? -17.909 -10.160 15.869 1.00 91.94 113 ALA A N 1
ATOM 928 C CA . ALA A 1 113 ? -18.066 -9.481 14.585 1.00 91.94 113 ALA A CA 1
ATOM 929 C C . ALA A 1 113 ? -16.724 -9.329 13.851 1.00 91.94 113 ALA A C 1
ATOM 931 O O . ALA A 1 113 ? -16.666 -9.490 12.635 1.00 91.94 113 ALA A O 1
ATOM 932 N N . TYR A 1 114 ? -15.624 -9.082 14.574 1.00 92.25 114 TYR A N 1
ATOM 933 C CA . TYR A 1 114 ? -14.286 -9.038 13.980 1.00 92.25 114 TYR A CA 1
ATOM 934 C C . TYR A 1 114 ? -13.903 -10.373 13.333 1.00 92.25 114 TYR A C 1
ATOM 936 O O . TYR A 1 114 ? -13.381 -10.380 12.220 1.00 92.25 114 TYR A O 1
ATOM 944 N N . LEU A 1 115 ? -14.164 -11.498 14.007 1.00 92.88 115 LEU A N 1
ATOM 945 C CA . LEU A 1 115 ? -13.874 -12.827 13.467 1.00 92.88 115 LEU A CA 1
ATOM 946 C C . LEU A 1 115 ? -14.704 -13.138 12.218 1.00 92.88 115 LEU A C 1
ATOM 948 O O . LEU A 1 115 ? -14.162 -13.671 11.248 1.00 92.88 115 LEU A O 1
ATOM 952 N N . ASP A 1 116 ? -15.986 -12.771 12.216 1.00 93.81 116 ASP A N 1
ATOM 953 C CA . ASP A 1 116 ? -16.858 -12.933 11.050 1.00 93.81 116 ASP A CA 1
ATOM 954 C C . ASP A 1 116 ? -16.383 -12.074 9.862 1.00 93.81 116 ASP A C 1
ATOM 956 O O . ASP A 1 116 ? -16.197 -12.578 8.749 1.00 93.81 116 ASP A O 1
ATOM 960 N N . ASN A 1 117 ? -16.068 -10.800 10.112 1.00 93.31 117 ASN A N 1
ATOM 961 C CA . ASN A 1 117 ? -15.523 -9.881 9.110 1.00 93.31 117 ASN A CA 1
ATOM 962 C C . ASN A 1 117 ? -14.186 -10.383 8.549 1.00 93.31 117 ASN A C 1
ATOM 964 O O . ASN A 1 117 ? -13.982 -10.416 7.334 1.00 93.31 117 ASN A O 1
ATOM 968 N N . LEU A 1 118 ? -13.284 -10.837 9.421 1.00 92.38 118 LEU A N 1
ATOM 969 C CA . LEU A 1 118 ? -11.992 -11.384 9.020 1.00 92.38 118 LEU A CA 1
ATOM 970 C C . LEU A 1 118 ? -12.158 -12.643 8.161 1.00 92.38 118 LEU A C 1
ATOM 972 O O . LEU A 1 118 ? -11.483 -12.778 7.141 1.00 92.38 118 LEU A O 1
ATOM 976 N N . SER A 1 119 ? -13.077 -13.538 8.530 1.00 93.94 119 SER A N 1
ATOM 977 C CA . SER A 1 119 ? -13.391 -14.742 7.755 1.00 93.94 119 SER A CA 1
ATOM 978 C C . SER A 1 119 ? -13.854 -14.392 6.337 1.00 93.94 119 SER A C 1
ATOM 980 O O . SER A 1 119 ? -13.303 -14.906 5.360 1.00 93.94 119 SER A O 1
ATOM 982 N N . LYS A 1 120 ? -14.788 -13.440 6.198 1.00 92.38 120 LYS A N 1
ATOM 983 C CA . LYS A 1 120 ? -15.271 -12.947 4.894 1.00 92.38 120 LYS A CA 1
ATOM 984 C C . LYS A 1 120 ? -14.136 -12.397 4.029 1.00 92.38 120 LYS A C 1
ATOM 986 O O . LYS A 1 120 ? -14.043 -12.732 2.845 1.00 92.38 120 LYS A O 1
ATOM 991 N N . VAL A 1 121 ? -13.250 -11.592 4.617 1.00 91.44 121 VAL A N 1
ATOM 992 C CA . VAL A 1 121 ? -12.095 -11.008 3.919 1.00 91.44 121 VAL A CA 1
ATOM 993 C C . VAL A 1 121 ? -11.115 -12.090 3.465 1.00 91.44 121 VAL A C 1
ATOM 995 O O . VAL A 1 121 ? -10.719 -12.105 2.299 1.00 91.44 121 VAL A O 1
ATOM 998 N N . LEU A 1 122 ? -10.758 -13.035 4.339 1.00 91.12 122 LEU A N 1
ATOM 999 C CA . LEU A 1 122 ? -9.836 -14.125 4.004 1.00 91.12 122 LEU A CA 1
ATOM 1000 C C . LEU A 1 122 ? -10.408 -15.056 2.927 1.00 91.12 122 LEU A C 1
ATOM 1002 O O . LEU A 1 122 ? -9.696 -15.408 1.986 1.00 91.12 122 LEU A O 1
ATOM 1006 N N . LEU A 1 123 ? -11.699 -15.392 3.002 1.00 93.31 123 LEU A N 1
ATOM 1007 C CA . LEU A 1 123 ? -12.392 -16.148 1.955 1.00 93.31 123 LEU A CA 1
ATOM 1008 C C . LEU A 1 123 ? -12.334 -15.417 0.610 1.00 93.31 123 LEU A C 1
ATOM 1010 O O . LEU A 1 123 ? -12.076 -16.030 -0.429 1.00 93.31 123 LEU A O 1
ATOM 1014 N N . ARG A 1 124 ? -12.502 -14.089 0.617 1.00 90.31 124 ARG A N 1
ATOM 1015 C CA . ARG A 1 124 ? -12.398 -13.276 -0.598 1.00 90.31 124 ARG A CA 1
ATOM 1016 C C . ARG A 1 124 ? -10.981 -13.268 -1.170 1.00 90.31 124 ARG A C 1
ATOM 1018 O O . ARG A 1 124 ? -10.839 -13.353 -2.392 1.00 90.31 124 ARG A O 1
ATOM 1025 N N . CYS A 1 125 ? -9.955 -13.228 -0.321 1.00 88.75 125 CYS A N 1
ATOM 1026 C CA . CYS A 1 125 ? -8.562 -13.371 -0.745 1.00 88.75 125 CYS A CA 1
ATOM 1027 C C . CYS A 1 125 ? -8.318 -14.721 -1.430 1.00 88.75 125 CYS A C 1
ATOM 1029 O O . CYS A 1 125 ? -7.758 -14.747 -2.525 1.00 88.75 125 CYS A O 1
ATOM 1031 N N . ILE A 1 126 ? -8.798 -15.821 -0.838 1.00 88.44 126 ILE A N 1
ATOM 1032 C CA . ILE A 1 126 ? -8.657 -17.174 -1.397 1.00 88.44 126 ILE A CA 1
ATOM 1033 C C . ILE A 1 126 ? -9.335 -17.262 -2.768 1.00 88.44 126 ILE A C 1
ATOM 1035 O O . ILE A 1 126 ? -8.706 -17.680 -3.737 1.00 88.44 126 ILE A O 1
ATOM 1039 N N . HIS A 1 127 ? -10.584 -16.798 -2.885 1.00 90.69 127 HIS A N 1
ATOM 1040 C CA . HIS A 1 127 ? -11.329 -16.837 -4.150 1.00 90.69 127 HIS A CA 1
ATOM 1041 C C . HIS A 1 127 ? -10.651 -16.048 -5.282 1.00 90.69 127 HIS A C 1
ATOM 1043 O O . HIS A 1 127 ? -10.793 -16.407 -6.448 1.00 90.69 127 HIS A O 1
ATOM 1049 N N . ASN A 1 128 ? -9.915 -14.983 -4.953 1.00 85.31 128 ASN A N 1
ATOM 1050 C CA . ASN A 1 128 ? -9.229 -14.135 -5.932 1.00 85.31 128 ASN A CA 1
ATOM 1051 C C . ASN A 1 128 ? -7.729 -14.449 -6.062 1.00 85.31 128 ASN A C 1
ATOM 1053 O O . ASN A 1 128 ? -7.011 -13.708 -6.733 1.00 85.31 128 ASN A O 1
ATOM 1057 N N . ASN A 1 129 ? -7.247 -15.541 -5.454 1.00 85.25 129 ASN A N 1
ATOM 1058 C CA . ASN A 1 129 ? -5.831 -15.927 -5.430 1.00 85.25 129 ASN A CA 1
ATOM 1059 C C . ASN A 1 129 ? -4.899 -14.807 -4.923 1.00 85.25 129 ASN A C 1
ATOM 1061 O O . ASN A 1 129 ? -3.777 -14.644 -5.410 1.00 85.25 129 ASN A O 1
ATOM 1065 N N . LEU A 1 130 ? -5.368 -14.018 -3.952 1.00 84.81 130 LEU A N 1
ATOM 1066 C CA . LEU A 1 130 ? -4.560 -13.006 -3.283 1.00 84.81 130 LEU A CA 1
ATOM 1067 C C . LEU A 1 130 ? -3.747 -13.657 -2.169 1.00 84.81 130 LEU A C 1
ATOM 1069 O O . LEU A 1 130 ? -4.291 -14.302 -1.273 1.00 84.81 130 LEU A O 1
ATOM 1073 N N . VAL A 1 131 ? -2.434 -13.453 -2.215 1.00 82.69 131 VAL A N 1
ATOM 1074 C CA . VAL A 1 131 ? -1.509 -13.975 -1.207 1.00 82.69 131 VAL A CA 1
ATOM 1075 C C . VAL A 1 131 ? -1.145 -12.851 -0.247 1.00 82.69 131 VAL A C 1
ATOM 1077 O O . VAL A 1 131 ? -0.564 -11.844 -0.660 1.00 82.69 131 VAL A O 1
ATOM 1080 N N . LEU A 1 132 ? -1.477 -13.038 1.029 1.00 83.50 132 LEU A N 1
ATOM 1081 C CA . LEU A 1 132 ? -1.112 -12.131 2.115 1.00 83.50 132 LEU A CA 1
ATOM 1082 C C . LEU A 1 132 ? 0.228 -12.552 2.727 1.00 83.50 132 LEU A C 1
ATOM 1084 O O . LEU A 1 132 ? 0.521 -13.740 2.855 1.00 83.50 132 LEU A O 1
ATOM 1088 N N . ASN A 1 133 ? 1.043 -11.576 3.126 1.00 82.56 133 ASN A N 1
ATOM 1089 C CA . ASN A 1 133 ? 2.284 -11.849 3.845 1.00 82.56 133 ASN A CA 1
ATOM 1090 C C . ASN A 1 133 ? 1.997 -11.959 5.348 1.00 82.56 133 ASN 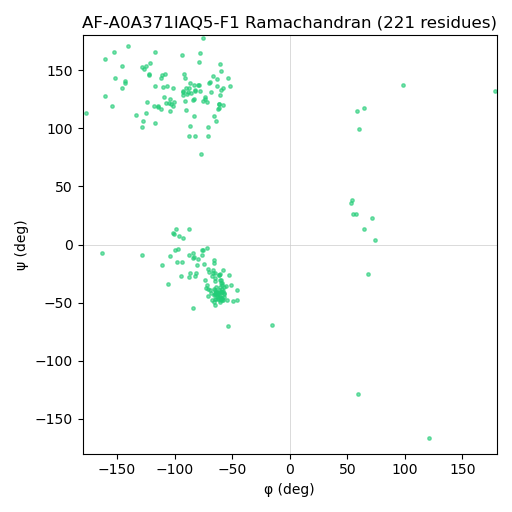A C 1
ATOM 1092 O O . ASN A 1 133 ? 1.873 -10.940 6.023 1.00 82.56 133 ASN A O 1
ATOM 1096 N N . PHE A 1 134 ? 1.945 -13.191 5.857 1.00 77.06 134 PHE A N 1
ATOM 1097 C CA . PHE A 1 134 ? 1.650 -13.474 7.261 1.00 77.06 134 PHE A CA 1
ATOM 1098 C C . PHE A 1 134 ? 2.607 -12.781 8.245 1.00 77.06 134 PHE A C 1
ATOM 1100 O O . PHE A 1 134 ? 2.153 -12.294 9.274 1.00 77.06 134 PHE A O 1
ATOM 1107 N N . GLU A 1 135 ? 3.899 -12.655 7.921 1.00 78.06 135 GLU A N 1
ATOM 1108 C CA . GLU A 1 135 ? 4.890 -12.008 8.802 1.00 78.06 135 GLU A CA 1
ATOM 1109 C C . GLU A 1 135 ? 4.608 -10.517 9.021 1.00 78.06 135 GLU A C 1
ATOM 1111 O O . GLU A 1 135 ? 5.042 -9.932 10.011 1.00 78.06 135 GLU A O 1
ATOM 1116 N N . LYS A 1 136 ? 3.893 -9.894 8.079 1.00 80.38 136 LYS A N 1
ATOM 1117 C CA . LYS A 1 136 ? 3.493 -8.485 8.138 1.00 80.38 136 LYS A CA 1
ATOM 1118 C C . LYS A 1 136 ? 2.046 -8.298 8.597 1.00 80.38 136 LYS A C 1
ATOM 1120 O O . LYS A 1 136 ? 1.601 -7.161 8.728 1.00 80.38 136 LYS A O 1
ATOM 1125 N N . CYS A 1 137 ? 1.297 -9.380 8.800 1.00 84.69 137 CYS A N 1
ATOM 1126 C CA . CYS A 1 137 ? -0.080 -9.305 9.260 1.00 84.69 137 CYS A CA 1
ATOM 1127 C C . CYS A 1 137 ? -0.124 -9.146 10.782 1.00 84.69 137 CYS A C 1
ATOM 1129 O O . CYS A 1 137 ? 0.510 -9.888 11.528 1.00 84.69 137 CYS A O 1
ATOM 1131 N N . HIS A 1 138 ? -0.938 -8.200 11.241 1.00 84.81 138 HIS A N 1
ATOM 1132 C CA . HIS A 1 138 ? -1.203 -7.975 12.655 1.00 84.81 138 HIS A CA 1
ATOM 1133 C C . HIS A 1 138 ? -2.691 -8.204 12.918 1.00 84.81 138 HIS A C 1
ATOM 1135 O O . HIS A 1 138 ? -3.535 -7.517 12.345 1.00 84.81 138 HIS A O 1
ATOM 1141 N N . PHE A 1 139 ? -3.014 -9.175 13.771 1.00 86.38 139 PHE A N 1
ATOM 1142 C CA . PHE A 1 139 ? -4.393 -9.550 14.091 1.00 86.38 139 PHE A CA 1
ATOM 1143 C C . PHE A 1 139 ? -4.762 -9.108 15.505 1.00 86.38 139 PHE A C 1
ATOM 1145 O O . PHE A 1 139 ? -3.915 -9.126 16.396 1.00 86.38 139 PHE A O 1
ATOM 1152 N N . MET A 1 140 ? -6.033 -8.741 15.705 1.00 84.19 140 MET A N 1
ATOM 1153 C CA . MET A 1 140 ? -6.604 -8.429 17.027 1.00 84.19 140 MET A CA 1
ATOM 1154 C C . MET A 1 140 ? -5.816 -7.367 17.813 1.00 84.19 140 MET A C 1
ATOM 1156 O O . MET A 1 140 ? -5.655 -7.450 19.031 1.00 84.19 140 MET A O 1
ATOM 1160 N N . VAL A 1 141 ? -5.305 -6.354 17.114 1.00 84.25 141 VAL A N 1
ATOM 1161 C CA . VAL A 1 141 ? -4.549 -5.267 17.738 1.00 84.25 141 VAL A CA 1
ATOM 1162 C C . VAL A 1 141 ? -5.473 -4.126 18.158 1.00 84.25 141 VAL A C 1
ATOM 1164 O O . VAL A 1 141 ? -6.324 -3.683 17.396 1.00 84.25 141 VAL A O 1
ATOM 1167 N N . THR A 1 142 ? -5.283 -3.606 19.372 1.00 81.44 142 THR A N 1
ATOM 1168 C CA . THR A 1 142 ? -5.998 -2.406 19.859 1.00 81.44 142 THR A CA 1
ATOM 1169 C C . THR A 1 142 ? -5.376 -1.105 19.354 1.00 81.44 142 THR A C 1
ATOM 1171 O O . THR A 1 142 ? -5.996 -0.040 19.420 1.00 81.44 142 THR A O 1
ATOM 1174 N N . LYS A 1 143 ? -4.126 -1.183 18.882 1.00 82.25 143 LYS A N 1
ATOM 1175 C CA . LYS A 1 143 ? -3.367 -0.088 18.280 1.00 82.25 143 LYS A CA 1
ATOM 1176 C C . LYS A 1 143 ? -2.524 -0.629 17.133 1.00 82.25 143 LYS A C 1
ATOM 1178 O O . LYS A 1 143 ? -1.916 -1.685 17.282 1.00 82.25 143 LYS A O 1
ATOM 1183 N N . GLY A 1 144 ? -2.443 0.101 16.029 1.00 79.94 144 GLY A N 1
ATOM 1184 C CA . GLY A 1 144 ? -1.672 -0.312 14.855 1.00 79.94 144 GLY A CA 1
ATOM 1185 C C . GLY A 1 144 ? -1.040 0.871 14.138 1.00 79.94 144 GLY A C 1
ATOM 1186 O O . GLY A 1 144 ? -1.537 1.992 14.229 1.00 79.94 144 GLY A O 1
ATOM 1187 N N . ILE A 1 145 ? 0.065 0.631 13.433 1.00 79.38 145 ILE A N 1
ATOM 1188 C CA . ILE A 1 145 ? 0.695 1.648 12.588 1.00 79.38 145 ILE A CA 1
ATOM 1189 C C . ILE A 1 145 ? 0.096 1.541 11.185 1.00 79.38 145 ILE A C 1
ATOM 1191 O O . ILE A 1 145 ? 0.289 0.541 10.503 1.00 79.38 145 ILE A O 1
ATOM 1195 N N . ILE A 1 146 ? -0.608 2.583 10.748 1.00 76.56 146 ILE A N 1
ATOM 1196 C CA . ILE A 1 146 ? -1.221 2.686 9.420 1.00 76.56 146 ILE A CA 1
ATOM 1197 C C . ILE A 1 146 ? -0.685 3.959 8.767 1.00 76.56 146 ILE A C 1
ATOM 1199 O O . ILE A 1 146 ? -0.783 5.045 9.334 1.00 76.56 146 ILE A O 1
ATOM 1203 N N . LEU A 1 147 ? -0.054 3.834 7.593 1.00 73.56 147 LEU A N 1
ATOM 1204 C CA . LEU A 1 147 ? 0.583 4.954 6.871 1.00 73.56 147 LEU A CA 1
ATOM 1205 C C . LEU A 1 147 ? 1.613 5.739 7.701 1.00 73.56 147 LEU A C 1
ATOM 1207 O O . LEU A 1 147 ? 1.899 6.913 7.461 1.00 73.56 147 LEU A O 1
ATOM 1211 N N . GLY A 1 148 ? 2.211 5.064 8.684 1.00 74.69 148 GLY A N 1
ATOM 1212 C CA . GLY A 1 148 ? 3.157 5.663 9.616 1.00 74.69 148 GLY A CA 1
ATOM 1213 C C . GLY A 1 148 ? 2.516 6.614 10.630 1.00 74.69 148 GLY A C 1
ATOM 1214 O O . GLY A 1 148 ? 3.213 7.489 11.145 1.00 74.69 148 GLY A O 1
ATOM 1215 N N . HIS A 1 149 ? 1.219 6.452 10.890 1.00 79.38 149 HIS A N 1
ATOM 1216 C CA . HIS A 1 149 ? 0.513 6.996 12.044 1.00 79.38 149 HIS A CA 1
ATOM 1217 C C . HIS A 1 149 ? 0.085 5.854 12.965 1.00 79.38 149 HIS A C 1
ATOM 1219 O O . HIS A 1 149 ? -0.303 4.789 12.494 1.00 79.38 149 HIS A O 1
ATOM 1225 N N . LEU A 1 150 ? 0.132 6.081 14.273 1.00 83.56 150 LEU A N 1
ATOM 1226 C CA . LEU A 1 150 ? -0.383 5.150 15.265 1.00 83.56 150 LEU A CA 1
ATOM 1227 C C . LEU A 1 150 ? -1.890 5.374 15.412 1.00 83.56 150 LEU A C 1
ATOM 1229 O O . LEU A 1 150 ? -2.325 6.396 15.935 1.00 83.56 150 LEU A O 1
ATOM 1233 N N . VAL A 1 151 ? -2.694 4.423 14.960 1.00 83.06 151 VAL A N 1
ATOM 1234 C CA . VAL A 1 151 ? -4.148 4.450 15.116 1.00 83.06 151 VAL A CA 1
ATOM 1235 C C . VAL A 1 151 ? -4.512 3.696 16.387 1.00 83.06 151 VAL A C 1
ATOM 1237 O O . VAL A 1 151 ? -4.065 2.569 16.600 1.00 83.06 151 VAL A O 1
ATOM 1240 N N . SER A 1 152 ? -5.301 4.330 17.251 1.00 84.12 152 SER A N 1
ATOM 1241 C CA . SER A 1 152 ? -5.811 3.748 18.492 1.00 84.12 152 SER A CA 1
ATOM 1242 C C . SER A 1 152 ? -7.257 4.173 18.739 1.00 84.12 152 SER A C 1
ATOM 1244 O O . SER A 1 152 ? -7.752 5.105 18.108 1.00 84.12 152 SER A O 1
ATOM 1246 N N . THR A 1 153 ? -7.913 3.570 19.732 1.00 79.25 153 THR A N 1
ATOM 1247 C CA . THR A 1 153 ? -9.248 3.995 20.196 1.00 79.25 153 THR A CA 1
ATOM 1248 C C . THR A 1 153 ? -9.308 5.455 20.658 1.00 79.25 153 THR A C 1
ATOM 1250 O O . THR A 1 153 ? -10.377 6.053 20.662 1.00 79.25 153 THR A O 1
ATOM 1253 N N . ARG A 1 154 ? -8.169 6.055 21.033 1.00 81.19 154 ARG A N 1
ATOM 1254 C CA . ARG A 1 154 ? -8.073 7.467 21.450 1.00 81.19 154 ARG A CA 1
ATOM 1255 C C . ARG A 1 154 ? -7.931 8.434 20.273 1.00 81.19 154 ARG A C 1
ATOM 1257 O O . ARG A 1 154 ? -7.977 9.643 20.475 1.00 81.19 154 ARG A O 1
ATOM 1264 N N . GLY A 1 155 ? -7.755 7.909 19.062 1.00 82.56 155 GLY A N 1
ATOM 1265 C CA . GLY A 1 155 ? -7.531 8.673 17.844 1.00 82.56 155 GLY A CA 1
ATOM 1266 C C . GLY A 1 155 ? -6.213 8.323 17.157 1.00 82.56 155 GLY A C 1
ATOM 1267 O O . GLY A 1 155 ? -5.569 7.308 17.447 1.00 82.56 155 GLY A O 1
ATOM 1268 N N . ILE A 1 156 ? -5.841 9.185 16.212 1.00 84.12 156 ILE A N 1
ATOM 1269 C CA . ILE A 1 156 ? -4.624 9.078 15.407 1.00 84.12 156 ILE A CA 1
ATOM 1270 C C . ILE A 1 156 ? -3.507 9.833 16.128 1.00 84.12 156 ILE A C 1
ATOM 1272 O O . ILE A 1 156 ? -3.633 11.026 16.393 1.00 84.12 156 ILE A O 1
ATOM 1276 N N . GLU A 1 157 ? -2.410 9.144 16.409 1.00 85.50 157 GLU A N 1
ATOM 1277 C CA . GLU A 1 157 ? -1.184 9.671 17.001 1.00 85.50 157 GLU A CA 1
ATOM 1278 C C . GLU A 1 157 ? -0.015 9.501 16.009 1.00 85.50 157 GLU A C 1
ATOM 1280 O O . GLU A 1 157 ? -0.100 8.784 15.007 1.00 85.50 157 GLU A O 1
ATOM 1285 N N . VAL A 1 158 ? 1.101 10.182 16.258 1.00 82.88 158 VAL A N 1
ATOM 1286 C CA . VAL A 1 158 ? 2.327 10.011 15.468 1.00 82.88 158 VAL A CA 1
ATOM 1287 C C . VAL A 1 158 ? 3.136 8.852 16.041 1.00 82.88 158 VAL A C 1
ATOM 1289 O O . VAL A 1 158 ? 3.262 8.722 17.256 1.00 82.88 158 VAL A O 1
ATOM 1292 N N . ASP A 1 159 ? 3.702 8.022 15.167 1.00 83.62 159 ASP A N 1
ATOM 1293 C CA . ASP A 1 159 ? 4.625 6.965 15.577 1.00 83.62 159 ASP A CA 1
ATOM 1294 C C . ASP A 1 159 ? 5.864 7.555 16.277 1.00 83.62 159 ASP A C 1
ATOM 1296 O O . ASP A 1 159 ? 6.527 8.445 15.738 1.00 83.62 159 ASP A O 1
ATOM 1300 N N . LYS A 1 160 ? 6.201 7.042 17.466 1.00 82.44 160 LYS A N 1
ATOM 1301 C CA . LYS A 1 160 ? 7.365 7.495 18.240 1.00 82.44 160 LYS A CA 1
ATOM 1302 C C . LYS A 1 160 ? 8.663 7.357 17.456 1.00 82.44 160 LYS A C 1
ATOM 1304 O O . LYS A 1 160 ? 9.450 8.293 17.465 1.00 82.44 160 LYS A O 1
ATOM 1309 N N . ALA A 1 161 ? 8.835 6.274 16.696 1.00 82.12 161 ALA A N 1
ATOM 1310 C CA . ALA A 1 161 ? 10.047 6.078 15.903 1.00 82.12 161 ALA A CA 1
ATOM 1311 C C . ALA A 1 161 ? 10.263 7.222 14.896 1.00 82.12 161 ALA A C 1
ATOM 1313 O O . ALA A 1 161 ? 11.386 7.657 14.658 1.00 82.12 161 ALA A O 1
ATOM 1314 N N . LYS A 1 162 ? 9.177 7.768 14.338 1.00 81.75 162 LYS A N 1
ATOM 1315 C CA . LYS A 1 162 ? 9.231 8.930 13.446 1.00 81.75 162 LYS A CA 1
ATOM 1316 C C . LYS A 1 162 ? 9.517 10.239 14.179 1.00 81.75 162 LYS A C 1
ATOM 1318 O O . LYS A 1 162 ? 10.087 11.147 13.577 1.00 81.75 162 LYS A O 1
ATOM 1323 N N . ILE A 1 163 ? 9.085 10.371 15.431 1.00 83.38 163 ILE A N 1
ATOM 1324 C CA . ILE A 1 163 ? 9.422 11.531 16.266 1.00 83.38 163 ILE A CA 1
ATOM 1325 C C . ILE A 1 163 ? 10.919 11.503 16.568 1.00 83.38 163 ILE A C 1
ATOM 1327 O O . ILE A 1 163 ? 11.594 12.498 16.329 1.00 83.38 163 ILE A O 1
ATOM 1331 N N . ASP A 1 164 ? 11.442 10.347 16.977 1.00 85.00 164 ASP A N 1
ATOM 1332 C CA . ASP A 1 164 ? 12.851 10.168 17.331 1.00 85.00 164 ASP A CA 1
ATOM 1333 C C . ASP A 1 164 ? 13.782 10.497 16.155 1.00 85.00 164 ASP A C 1
ATOM 1335 O O . ASP A 1 164 ? 14.782 11.194 16.329 1.00 85.00 164 ASP A O 1
ATOM 1339 N N . VAL A 1 165 ? 13.412 10.085 14.933 1.00 84.12 165 VAL A N 1
ATOM 1340 C CA . VAL A 1 165 ? 14.154 10.441 13.713 1.00 84.12 165 VAL A CA 1
ATOM 1341 C C . VAL A 1 165 ? 14.244 11.957 13.547 1.00 84.12 165 VAL A C 1
ATOM 1343 O O . VAL A 1 165 ? 15.338 12.469 13.329 1.00 84.12 165 VAL A O 1
ATOM 1346 N N . ILE A 1 166 ? 13.140 12.695 13.699 1.00 82.62 166 ILE A N 1
ATOM 1347 C CA . ILE A 1 166 ? 13.166 14.161 13.573 1.00 82.62 166 ILE A CA 1
ATOM 1348 C C . ILE A 1 166 ? 13.915 14.821 14.722 1.00 82.62 166 ILE A C 1
ATOM 1350 O O . ILE A 1 166 ? 14.658 15.768 14.484 1.00 82.62 166 ILE A O 1
ATOM 1354 N N . SER A 1 167 ? 13.764 14.323 15.947 1.00 83.62 167 SER A N 1
ATOM 1355 C CA . SER A 1 167 ? 14.518 14.823 17.097 1.00 83.62 167 SER A CA 1
ATOM 1356 C C . SER A 1 167 ? 16.029 14.643 16.930 1.00 83.62 167 SER A C 1
ATOM 1358 O O . SER A 1 167 ? 16.791 15.422 17.493 1.00 83.62 167 SER A O 1
ATOM 1360 N N . SER A 1 168 ? 16.456 13.653 16.140 1.00 86.19 168 SER A N 1
ATOM 1361 C CA . SER A 1 168 ? 17.863 13.421 15.800 1.00 86.19 168 SER A CA 1
ATOM 1362 C C . SER A 1 168 ? 18.367 14.190 14.571 1.00 86.19 168 SER A C 1
ATOM 1364 O O . SER A 1 168 ? 19.571 14.188 14.315 1.00 86.19 168 SER A O 1
ATOM 1366 N N . LEU A 1 169 ? 17.487 14.844 13.798 1.00 82.75 169 LEU A N 1
ATOM 1367 C CA . LEU A 1 169 ? 17.905 15.605 12.620 1.00 82.75 169 LEU A CA 1
ATOM 1368 C C . LEU A 1 169 ? 18.702 16.841 13.041 1.00 82.75 169 LEU A C 1
ATOM 1370 O O . LEU A 1 169 ? 18.272 17.633 13.879 1.00 82.75 169 LEU A O 1
ATOM 1374 N N . SER A 1 170 ? 19.853 17.038 12.403 1.00 83.00 170 SER A N 1
ATOM 1375 C CA . SER A 1 170 ? 20.634 18.260 12.545 1.00 83.00 170 SER A CA 1
ATOM 1376 C C . SER A 1 170 ? 19.889 19.454 11.950 1.00 83.00 170 SER A C 1
ATOM 1378 O O . SER A 1 170 ? 19.220 19.337 10.919 1.00 83.00 170 SER A O 1
ATOM 1380 N N . ASN A 1 171 ? 20.048 20.622 12.574 1.00 83.38 171 ASN A N 1
ATOM 1381 C CA . ASN A 1 171 ? 19.490 21.864 12.049 1.00 83.38 171 ASN A CA 1
ATOM 1382 C C . ASN A 1 171 ? 20.021 22.122 10.628 1.00 83.38 171 ASN A C 1
ATOM 1384 O O . ASN A 1 171 ? 21.227 21.976 10.413 1.00 83.38 171 ASN A O 1
ATOM 1388 N N . PRO A 1 172 ? 19.158 22.514 9.671 1.00 83.06 172 PRO A N 1
ATOM 1389 C CA . PRO A 1 172 ? 19.592 22.797 8.310 1.00 83.06 172 PRO A CA 1
ATOM 1390 C C . PRO A 1 172 ? 20.589 23.956 8.330 1.00 83.06 172 PRO A C 1
ATOM 1392 O O . PRO A 1 172 ? 20.271 25.051 8.797 1.00 83.06 172 PRO A O 1
ATOM 1395 N N . ALA A 1 173 ? 21.797 23.703 7.834 1.00 82.88 173 ALA A N 1
ATOM 1396 C CA . ALA A 1 173 ? 22.857 24.703 7.762 1.00 82.88 173 ALA A CA 1
ATOM 1397 C C . ALA A 1 173 ? 22.755 25.519 6.467 1.00 82.88 173 ALA A C 1
ATOM 1399 O O . ALA A 1 173 ? 23.205 26.664 6.410 1.00 82.88 173 ALA A O 1
ATOM 1400 N N . PHE A 1 174 ? 22.134 24.941 5.432 1.00 82.19 174 PHE A N 1
ATOM 1401 C CA . PHE A 1 174 ? 22.089 25.521 4.097 1.00 82.19 174 PHE A CA 1
ATOM 1402 C C . PHE A 1 174 ? 20.670 25.661 3.539 1.00 82.19 174 PHE A C 1
ATOM 1404 O O . PHE A 1 174 ? 19.770 24.866 3.805 1.00 82.19 174 PHE A O 1
ATOM 1411 N N . VAL A 1 175 ? 20.483 26.661 2.671 1.00 79.81 175 VAL A N 1
ATOM 1412 C CA . VAL A 1 175 ? 19.185 27.009 2.065 1.00 79.81 175 VAL A CA 1
ATOM 1413 C C . VAL A 1 175 ? 18.582 25.855 1.250 1.00 79.81 175 VAL A C 1
ATOM 1415 O O . VAL A 1 175 ? 17.367 25.686 1.249 1.00 79.81 175 VAL A O 1
ATOM 1418 N N . TRP A 1 176 ? 19.397 25.020 0.595 1.00 77.69 176 TRP A N 1
ATOM 1419 C CA . TRP A 1 176 ? 18.906 23.865 -0.176 1.00 77.69 176 TRP A CA 1
ATOM 1420 C C . TRP A 1 176 ? 18.429 22.693 0.695 1.00 77.69 176 TRP A C 1
ATOM 1422 O O . TRP A 1 176 ? 17.697 21.832 0.209 1.00 77.69 176 TRP A O 1
ATOM 1432 N N . GLU A 1 177 ? 18.800 22.657 1.977 1.00 80.69 177 GLU A N 1
ATOM 1433 C CA . GLU A 1 177 ? 18.332 21.645 2.934 1.00 80.69 177 GLU A CA 1
ATOM 1434 C C . GLU A 1 177 ? 16.947 22.000 3.488 1.00 80.69 177 GLU A C 1
ATOM 1436 O O . GLU A 1 177 ? 16.175 21.112 3.857 1.00 80.69 177 GLU A O 1
ATOM 1441 N N . VAL A 1 178 ? 16.590 23.290 3.476 1.00 83.31 178 VAL A N 1
ATOM 1442 C CA . VAL A 1 178 ? 15.309 23.796 3.989 1.00 83.31 178 VAL A CA 1
ATOM 1443 C C . VAL A 1 178 ? 14.101 23.162 3.277 1.00 83.31 178 VAL A C 1
ATOM 1445 O O . VAL A 1 178 ? 13.196 22.708 3.977 1.00 83.31 178 VAL A O 1
ATOM 1448 N N . PRO A 1 179 ? 14.047 23.034 1.931 1.00 82.06 179 PRO A N 1
ATOM 1449 C CA . PRO A 1 179 ? 12.970 22.308 1.255 1.00 82.06 179 PRO A CA 1
ATOM 1450 C C . PRO A 1 179 ? 12.841 20.844 1.685 1.00 82.06 179 PRO A C 1
ATOM 1452 O O . PRO A 1 179 ? 11.721 20.354 1.822 1.00 82.06 179 PRO A O 1
ATOM 1455 N N . SER A 1 180 ? 13.968 20.158 1.912 1.00 82.75 180 SER A N 1
ATOM 1456 C CA . SER A 1 180 ? 13.976 18.764 2.368 1.00 82.75 180 SER A CA 1
ATOM 1457 C C . SER A 1 180 ? 13.393 18.655 3.777 1.00 82.75 180 SER A C 1
ATOM 1459 O O . SER A 1 180 ? 12.458 17.884 4.001 1.00 82.75 180 SER A O 1
ATOM 1461 N N . PHE A 1 181 ? 13.862 19.492 4.708 1.00 84.19 181 PHE A N 1
ATOM 1462 C CA . PHE A 1 181 ? 13.340 19.554 6.074 1.00 84.19 181 PHE A CA 1
ATOM 1463 C C . PHE A 1 181 ? 11.846 19.908 6.108 1.00 84.19 181 PHE A C 1
ATOM 1465 O O . PHE A 1 181 ? 11.065 19.229 6.772 1.00 84.19 181 PHE A O 1
ATOM 1472 N N . LEU A 1 182 ? 11.419 20.917 5.340 1.00 83.25 182 LEU A N 1
ATOM 1473 C CA . LEU A 1 182 ? 10.006 21.289 5.230 1.00 83.25 182 LEU A CA 1
ATOM 1474 C C . LEU A 1 182 ? 9.151 20.140 4.681 1.00 83.25 182 LEU A C 1
ATOM 1476 O O . LEU A 1 182 ? 8.026 19.962 5.139 1.00 83.25 182 LEU A O 1
ATOM 1480 N N . GLY A 1 183 ? 9.679 19.346 3.743 1.00 82.94 183 GLY A N 1
ATOM 1481 C CA . GLY A 1 183 ? 9.015 18.138 3.251 1.00 82.94 183 GLY A CA 1
ATOM 1482 C C . GLY A 1 183 ? 8.786 17.091 4.346 1.00 82.94 183 GLY A C 1
ATOM 1483 O O . GLY A 1 183 ? 7.716 16.491 4.397 1.00 82.94 183 GLY A O 1
ATOM 1484 N N . HIS A 1 184 ? 9.745 16.917 5.261 1.00 80.19 184 HIS A N 1
ATOM 1485 C CA . HIS A 1 184 ? 9.590 16.026 6.417 1.00 80.19 184 HIS A CA 1
ATOM 1486 C C . HIS A 1 184 ? 8.595 16.595 7.437 1.00 80.19 184 HIS A C 1
ATOM 1488 O O . HIS A 1 184 ? 7.719 15.877 7.916 1.00 80.19 184 HIS A O 1
ATOM 1494 N N . ALA A 1 185 ? 8.692 17.891 7.740 1.00 83.31 185 ALA A N 1
ATOM 1495 C CA . ALA A 1 185 ? 7.844 18.558 8.724 1.00 83.31 185 ALA A CA 1
ATOM 1496 C C . ALA A 1 185 ? 6.360 18.600 8.310 1.00 83.31 185 ALA A C 1
ATOM 1498 O O . ALA A 1 185 ? 5.483 18.522 9.172 1.00 83.31 185 ALA A O 1
ATOM 1499 N N . ASP A 1 186 ? 6.058 18.673 7.007 1.00 83.94 186 ASP A N 1
ATOM 1500 C CA . ASP A 1 186 ? 4.677 18.729 6.500 1.00 83.94 186 ASP A CA 1
ATOM 1501 C C . ASP A 1 186 ? 3.856 17.478 6.875 1.00 83.94 186 ASP A C 1
ATOM 1503 O O . ASP A 1 186 ? 2.649 17.577 7.094 1.00 83.94 186 ASP A O 1
ATOM 1507 N N . PHE A 1 187 ? 4.504 16.323 7.088 1.00 80.75 187 PHE A N 1
ATOM 1508 C CA . PHE A 1 187 ? 3.853 15.104 7.597 1.00 80.75 187 PHE A CA 1
ATOM 1509 C C . PHE A 1 187 ? 3.199 15.305 8.981 1.00 80.75 187 PHE A C 1
ATOM 1511 O O . PHE A 1 187 ? 2.178 14.690 9.293 1.00 80.75 187 PHE A O 1
ATOM 1518 N N . TYR A 1 188 ? 3.750 16.198 9.808 1.00 82.88 188 TYR A N 1
ATOM 1519 C CA . TYR A 1 188 ? 3.327 16.432 11.195 1.00 82.88 188 TYR A CA 1
ATOM 1520 C C . TYR A 1 188 ? 2.376 17.623 11.325 1.00 82.88 188 TYR A C 1
ATOM 1522 O O . TYR A 1 188 ? 1.847 17.881 12.407 1.00 82.88 188 TYR A O 1
ATOM 1530 N N . LYS A 1 189 ? 2.108 18.334 10.224 1.00 84.75 189 LYS A N 1
ATOM 1531 C CA . LYS A 1 189 ? 1.276 19.542 10.174 1.00 84.75 189 LYS A CA 1
ATOM 1532 C C . LYS A 1 189 ? -0.088 19.383 10.846 1.00 84.75 189 LYS A C 1
ATOM 1534 O O . LYS A 1 189 ? -0.580 20.331 11.448 1.00 84.75 189 LYS A O 1
ATOM 1539 N N . ARG A 1 190 ? -0.701 18.196 10.766 1.00 83.00 190 ARG A N 1
ATOM 1540 C CA . ARG A 1 190 ? -2.007 17.903 11.387 1.00 83.00 190 ARG A CA 1
ATOM 1541 C C . ARG A 1 190 ? -1.951 17.848 12.921 1.00 83.00 190 ARG A C 1
ATOM 1543 O O . ARG A 1 190 ? -2.974 18.064 13.561 1.00 83.00 190 ARG A O 1
ATOM 1550 N N . PHE A 1 191 ? -0.781 17.579 13.498 1.00 84.12 191 PHE A N 1
ATOM 1551 C CA . PHE A 1 191 ? -0.573 17.431 14.944 1.00 84.12 191 PHE A CA 1
ATOM 1552 C C . PHE A 1 191 ? -0.041 18.709 15.605 1.00 84.12 191 PHE A C 1
ATOM 1554 O O . PHE A 1 191 ? -0.086 18.833 16.826 1.00 84.12 191 PHE A O 1
ATOM 1561 N N . ILE A 1 192 ? 0.449 19.669 14.814 1.00 85.56 192 ILE A N 1
ATOM 1562 C CA . ILE A 1 192 ? 1.033 20.921 15.302 1.00 85.56 192 ILE A CA 1
ATOM 1563 C C . ILE A 1 192 ? 0.030 22.058 15.096 1.00 85.56 192 ILE A C 1
ATOM 1565 O O . ILE A 1 192 ? -0.298 22.437 13.969 1.00 85.56 192 ILE A O 1
ATOM 1569 N N . LYS A 1 193 ? -0.448 22.643 16.198 1.00 87.75 193 LYS A N 1
ATOM 1570 C CA . LYS A 1 193 ? -1.329 23.814 16.146 1.00 87.75 193 LYS A CA 1
ATOM 1571 C C . LYS A 1 193 ? -0.594 24.996 15.508 1.00 87.75 193 LYS A C 1
ATOM 1573 O O . LYS A 1 193 ? 0.564 25.249 15.819 1.00 87.75 193 LYS A O 1
ATOM 1578 N N . ASP A 1 194 ? -1.279 25.713 14.615 1.00 86.75 194 ASP A N 1
ATOM 1579 C CA . ASP A 1 194 ? -0.734 26.887 13.921 1.00 86.75 194 ASP A CA 1
ATOM 1580 C C . ASP A 1 194 ? 0.558 26.609 13.116 1.00 86.75 194 ASP A C 1
ATOM 1582 O O . ASP A 1 194 ? 1.325 27.530 12.836 1.00 86.75 194 ASP A O 1
ATOM 1586 N N . PHE A 1 195 ? 0.774 25.362 12.669 1.00 86.19 195 PHE A N 1
ATOM 1587 C CA . PHE A 1 195 ? 1.978 24.940 11.938 1.00 86.19 195 PHE A CA 1
ATOM 1588 C C . PHE A 1 195 ? 2.398 25.911 10.828 1.00 86.19 195 PHE A C 1
ATOM 1590 O O . PHE A 1 195 ? 3.552 26.323 10.769 1.00 86.19 195 PHE A O 1
ATOM 1597 N N . ASN A 1 196 ? 1.449 26.339 9.987 1.00 83.31 196 ASN A N 1
ATOM 1598 C CA . ASN A 1 196 ? 1.726 27.253 8.875 1.00 83.31 196 ASN A CA 1
ATOM 1599 C C . ASN A 1 196 ? 2.333 28.591 9.337 1.00 83.31 196 ASN A C 1
ATOM 1601 O O . ASN A 1 196 ? 3.159 29.145 8.620 1.00 83.31 196 ASN A O 1
ATOM 1605 N N . LYS A 1 197 ? 1.958 29.104 10.520 1.00 85.88 197 LYS A N 1
ATOM 1606 C CA . LYS A 1 197 ? 2.541 30.334 11.082 1.00 85.88 197 LYS A CA 1
ATOM 1607 C C . LYS A 1 197 ? 3.981 30.098 11.539 1.00 85.88 197 LYS A C 1
ATOM 1609 O O . LYS A 1 197 ? 4.833 30.948 11.313 1.00 85.88 197 LYS A O 1
ATOM 1614 N N . ILE A 1 198 ? 4.252 28.928 12.121 1.00 85.38 198 ILE A N 1
ATOM 1615 C CA . ILE A 1 198 ? 5.578 28.535 12.623 1.00 85.38 198 ILE A CA 1
ATOM 1616 C C . ILE A 1 198 ? 6.568 28.332 11.467 1.00 85.38 198 ILE A C 1
ATOM 1618 O O . ILE A 1 198 ? 7.706 28.783 11.550 1.00 85.38 198 ILE A O 1
ATOM 1622 N N . ILE A 1 199 ? 6.141 27.697 10.368 1.00 85.31 199 ILE A N 1
ATOM 1623 C CA . ILE A 1 199 ? 7.008 27.447 9.201 1.00 85.31 199 ILE A CA 1
ATOM 1624 C C . ILE A 1 199 ? 7.114 28.636 8.241 1.00 85.31 199 ILE A C 1
ATOM 1626 O O . ILE A 1 199 ? 7.949 28.618 7.338 1.00 85.31 199 ILE A O 1
ATOM 1630 N N . MET A 1 200 ? 6.284 29.669 8.408 1.00 81.88 200 MET A N 1
ATOM 1631 C CA . MET A 1 200 ? 6.274 30.862 7.560 1.00 81.88 200 MET A CA 1
ATOM 1632 C C . MET A 1 200 ? 7.673 31.485 7.357 1.00 81.88 200 MET A C 1
ATOM 1634 O O . MET A 1 200 ? 8.047 31.672 6.196 1.00 81.88 200 MET A O 1
ATOM 1638 N N . PRO A 1 201 ? 8.496 31.722 8.403 1.00 81.75 201 PRO A N 1
ATOM 1639 C CA . PRO A 1 201 ? 9.859 32.244 8.243 1.00 81.75 201 PRO A CA 1
ATOM 1640 C C . PRO A 1 201 ? 10.831 31.292 7.532 1.00 81.75 201 PRO A C 1
ATOM 1642 O O . PRO A 1 201 ? 11.885 31.732 7.096 1.00 81.75 201 PRO A O 1
ATOM 1645 N N . LEU A 1 202 ? 10.511 30.002 7.399 1.00 78.50 202 LEU A N 1
ATOM 1646 C CA . LEU A 1 202 ? 11.316 29.045 6.631 1.00 78.50 202 LEU A CA 1
ATOM 1647 C C . LEU A 1 202 ? 10.806 28.896 5.192 1.00 78.50 202 LEU A C 1
ATOM 1649 O O . LEU A 1 202 ? 11.567 28.600 4.273 1.00 78.50 202 LEU A O 1
ATOM 1653 N N . SER A 1 203 ? 9.514 29.140 4.970 1.00 71.38 203 SER A N 1
ATOM 1654 C CA . SER A 1 203 ? 8.872 29.016 3.661 1.00 71.38 203 SER A CA 1
ATOM 1655 C C . SER A 1 203 ? 9.357 30.045 2.632 1.00 71.38 203 SER A C 1
ATOM 1657 O O . SER A 1 203 ? 9.313 29.772 1.433 1.00 71.38 203 SER A O 1
ATOM 1659 N N . CYS A 1 204 ? 9.876 31.195 3.072 1.00 70.56 204 CYS A N 1
ATOM 1660 C CA . CYS A 1 204 ? 10.478 32.197 2.190 1.00 70.56 204 CYS A CA 1
ATOM 1661 C C . CYS A 1 204 ? 11.785 31.712 1.540 1.00 70.56 204 CYS A C 1
ATOM 1663 O O . CYS A 1 204 ? 12.063 32.082 0.403 1.00 70.56 204 CYS A O 1
ATOM 1665 N N . TYR A 1 205 ? 12.516 30.790 2.173 1.00 66.81 205 TYR A N 1
ATOM 1666 C CA . TYR A 1 205 ? 13.702 30.146 1.591 1.00 66.81 205 TYR A CA 1
ATOM 1667 C C . TYR A 1 205 ? 13.365 29.080 0.538 1.00 66.81 205 TYR A C 1
ATOM 1669 O O . TYR A 1 205 ? 14.251 28.553 -0.129 1.00 66.81 205 TYR A O 1
ATOM 1677 N N . ARG A 1 206 ? 12.074 28.783 0.335 1.00 61.44 206 ARG A N 1
ATOM 1678 C CA . ARG A 1 206 ? 11.591 27.861 -0.702 1.00 61.44 206 ARG A CA 1
ATOM 1679 C C . ARG A 1 206 ? 11.622 28.484 -2.109 1.00 61.44 206 ARG A C 1
ATOM 1681 O O . ARG A 1 206 ? 11.391 27.773 -3.083 1.00 61.44 206 ARG A O 1
ATOM 1688 N N . ARG A 1 207 ? 11.885 29.796 -2.228 1.00 47.56 207 ARG A N 1
ATOM 1689 C CA . ARG A 1 207 ? 11.934 30.551 -3.492 1.00 47.56 207 ARG A CA 1
ATOM 1690 C C . ARG A 1 207 ? 13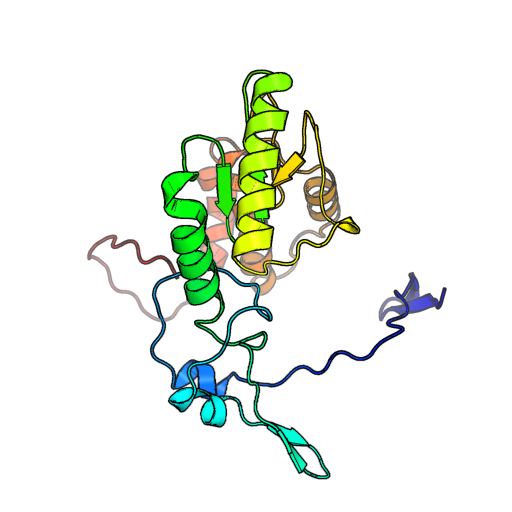.243 31.340 -3.618 1.00 47.56 207 ARG A C 1
ATOM 1692 O O . ARG A 1 207 ? 13.352 32.438 -3.088 1.00 47.56 207 ARG A O 1
ATOM 1699 N N . MET A 1 208 ? 14.191 30.828 -4.401 1.00 35.47 208 MET A N 1
ATOM 1700 C CA . MET A 1 208 ? 15.092 31.694 -5.175 1.00 35.47 208 MET A CA 1
ATOM 1701 C C . MET A 1 208 ? 14.483 31.928 -6.574 1.00 35.47 208 MET A C 1
ATOM 1703 O O . MET A 1 208 ? 13.752 31.066 -7.067 1.00 35.47 208 MET A O 1
ATOM 1707 N N . PRO A 1 209 ? 14.684 33.113 -7.178 1.00 40.84 209 PRO A N 1
ATOM 1708 C CA . PRO A 1 209 ? 13.740 33.701 -8.123 1.00 40.84 209 PRO A CA 1
ATOM 1709 C C . PRO A 1 209 ? 13.946 33.217 -9.562 1.00 40.84 209 PRO A C 1
ATOM 1711 O O . PRO A 1 209 ? 15.025 33.364 -10.122 1.00 40.84 209 PRO A O 1
ATOM 1714 N N . THR A 1 210 ? 12.867 32.783 -10.214 1.00 32.38 210 THR A N 1
ATOM 1715 C CA . THR A 1 210 ? 12.607 33.158 -11.611 1.00 32.38 210 THR A CA 1
ATOM 1716 C C . THR A 1 210 ? 11.143 33.581 -11.745 1.00 32.38 210 THR A C 1
ATOM 1718 O O . THR A 1 210 ? 10.227 32.784 -11.596 1.00 32.38 210 THR A O 1
ATOM 1721 N N . LEU A 1 211 ? 10.992 34.886 -11.984 1.00 31.14 211 LEU A N 1
ATOM 1722 C CA . LEU A 1 211 ? 9.868 35.622 -12.568 1.00 31.14 211 LEU A CA 1
ATOM 1723 C C . LEU A 1 211 ? 8.516 35.658 -11.830 1.00 31.14 211 LEU A C 1
ATOM 1725 O O . LEU A 1 211 ? 7.795 34.684 -11.642 1.00 31.14 211 LEU A O 1
ATOM 1729 N N . SER A 1 212 ? 8.173 36.896 -11.477 1.00 38.84 212 SER A N 1
ATOM 1730 C CA . SER A 1 212 ? 6.863 37.397 -11.088 1.00 38.84 212 SER A CA 1
ATOM 1731 C C . SER A 1 212 ? 5.778 37.091 -12.121 1.00 38.84 212 SER A C 1
ATOM 1733 O O . SER A 1 212 ? 6.007 37.300 -13.308 1.00 38.84 212 SER A O 1
ATOM 1735 N N . LEU A 1 213 ? 4.565 36.790 -11.654 1.00 33.66 213 LEU A N 1
ATOM 1736 C CA . LEU A 1 213 ? 3.362 37.516 -12.069 1.00 33.66 213 LEU A CA 1
ATOM 1737 C C . LEU A 1 213 ? 2.240 37.288 -11.052 1.00 33.66 213 LEU A C 1
ATOM 1739 O O . LEU A 1 213 ? 1.929 36.178 -10.627 1.00 33.66 213 LEU A O 1
ATOM 1743 N N . THR A 1 214 ? 1.702 38.414 -10.617 1.00 37.31 214 THR A N 1
ATOM 1744 C CA . THR A 1 214 ? 0.510 38.607 -9.805 1.00 37.31 214 THR A CA 1
ATOM 1745 C C . THR A 1 214 ? -0.742 38.040 -10.483 1.00 37.31 214 THR A C 1
ATOM 1747 O O . THR A 1 214 ? -0.866 38.099 -11.702 1.00 37.31 214 THR A O 1
ATOM 1750 N N . SER A 1 215 ? -1.690 37.586 -9.649 1.00 32.03 215 SER A N 1
ATOM 1751 C CA . SER A 1 215 ? -3.109 37.296 -9.946 1.00 32.03 215 SER A CA 1
ATOM 1752 C C . SER A 1 215 ? -3.422 36.226 -11.008 1.00 32.03 215 SER A C 1
ATOM 1754 O O . SER A 1 215 ? -3.473 36.540 -12.186 1.00 32.03 215 SER A O 1
ATOM 1756 N N . LEU A 1 216 ? -3.744 34.994 -10.580 1.00 26.55 216 LEU A N 1
ATOM 1757 C CA . LEU A 1 216 ? -5.031 34.307 -10.831 1.00 26.55 216 LEU A CA 1
ATOM 1758 C C . LEU A 1 216 ? -5.033 32.878 -10.230 1.00 26.55 216 LEU A C 1
ATOM 1760 O O . LEU A 1 216 ? -4.120 32.095 -10.453 1.00 26.55 216 LEU A O 1
ATOM 1764 N N . VAL A 1 217 ? -6.121 32.580 -9.510 1.00 24.77 217 VAL A N 1
ATOM 1765 C CA . VAL A 1 217 ? -6.750 31.275 -9.207 1.00 24.77 217 VAL A CA 1
ATOM 1766 C C . VAL A 1 217 ? -5.931 30.190 -8.484 1.00 24.77 217 VAL A C 1
ATOM 1768 O O . VAL A 1 217 ? -5.025 29.547 -9.002 1.00 24.77 217 VAL A O 1
ATOM 1771 N N . TRP A 1 218 ? -6.398 29.897 -7.270 1.00 25.92 218 TRP A N 1
ATOM 1772 C CA . TRP A 1 218 ? -6.112 28.688 -6.505 1.00 25.92 218 TRP A CA 1
ATOM 1773 C C . TRP A 1 218 ? -6.834 27.499 -7.171 1.00 25.92 218 TRP A C 1
ATOM 1775 O O . TRP A 1 218 ? -8.041 27.341 -7.008 1.00 25.92 218 TRP A O 1
ATOM 1785 N N . MET A 1 219 ? -6.126 26.675 -7.950 1.00 20.83 219 MET A N 1
ATOM 1786 C CA . MET A 1 219 ? -6.603 25.338 -8.327 1.00 20.83 219 MET A CA 1
ATOM 1787 C C . MET A 1 219 ? -5.718 24.297 -7.651 1.00 20.83 219 MET A C 1
ATOM 1789 O O . MET A 1 219 ? -4.517 24.214 -7.901 1.00 20.83 219 MET A O 1
ATOM 1793 N N . HIS A 1 220 ? -6.328 23.503 -6.773 1.00 26.17 220 HIS A N 1
ATOM 1794 C CA . HIS A 1 220 ? -5.734 22.273 -6.272 1.00 26.17 220 HIS A CA 1
ATOM 1795 C C . HIS A 1 220 ? -5.422 21.356 -7.460 1.00 26.17 220 HIS A C 1
ATOM 1797 O O . HIS A 1 220 ? -6.337 20.922 -8.152 1.00 26.17 220 HIS A O 1
ATOM 1803 N N . PHE A 1 221 ? -4.153 20.999 -7.643 1.00 19.62 221 PHE A N 1
ATOM 1804 C CA . PHE A 1 221 ? -3.790 19.787 -8.367 1.00 19.62 221 PHE A CA 1
ATOM 1805 C C . PHE A 1 221 ? -2.894 18.932 -7.481 1.00 19.62 221 PHE A C 1
ATOM 1807 O O . PHE A 1 221 ? -1.788 19.308 -7.100 1.00 19.62 221 PHE A O 1
ATOM 1814 N N . LYS A 1 222 ? -3.459 17.790 -7.099 1.00 25.03 222 LYS A N 1
ATOM 1815 C CA . LYS A 1 222 ? -2.810 16.682 -6.410 1.00 25.03 222 LYS A CA 1
ATOM 1816 C C . LYS A 1 222 ? -1.962 15.957 -7.464 1.00 25.03 222 LYS A C 1
ATOM 1818 O O . LYS A 1 222 ? -2.510 15.560 -8.493 1.00 25.03 222 LYS A O 1
ATOM 1823 N N . SER A 1 223 ? -0.661 15.807 -7.229 1.00 33.09 223 SER A N 1
ATOM 1824 C CA . SER A 1 223 ? 0.199 14.864 -7.959 1.00 33.09 223 SER A CA 1
ATOM 1825 C C . SER A 1 223 ? 0.691 13.796 -7.005 1.00 33.09 223 SER A C 1
ATOM 1827 O O . SER A 1 223 ? 1.239 14.215 -5.959 1.00 33.09 223 SER A O 1
#

Solvent-accessible surface area (backbone atoms only — not comparable to full-atom values): 14366 Å² total; per-residue (Å²): 135,55,69,44,68,47,101,83,70,46,78,41,80,44,79,79,74,90,64,89,80,90,77,79,86,42,66,69,57,46,72,75,43,85,79,59,97,39,82,62,78,73,56,63,87,49,71,43,58,80,91,52,22,72,77,57,51,46,77,53,100,88,52,74,48,59,43,63,36,36,58,71,78,48,71,52,43,15,35,53,46,44,53,50,51,47,64,77,38,55,92,41,48,85,78,37,28,48,78,56,75,90,44,78,45,74,59,61,96,44,73,68,55,33,52,53,44,48,50,56,51,52,53,51,29,60,78,67,72,54,83,78,64,67,94,78,59,82,77,96,66,76,58,48,75,56,99,73,26,30,40,38,91,93,44,81,42,76,36,64,72,63,50,53,53,58,75,67,52,75,80,73,89,48,67,82,44,46,58,57,52,52,61,60,50,58,76,48,42,90,80,38,84,65,37,72,70,71,44,46,84,58,54,61,61,69,60,80,91,81,80,89,81,83,90,82,84,93,70,93,76,91,127

Mean predicted aligned error: 13.1 Å

InterPro domains:
  IPR000477 Reverse transcriptase domain [PF00078] (45-149)
  IPR043128 Reverse transcriptase/Diguanylate cyclase domain [G3DSA:3.30.70.270] (16-158)
  IPR043128 Reverse transcriptase/Diguanylate cyclase domain [G3DSA:3.30.70.270] (160-218)
  IPR043502 DNA/RNA polymerase superfamily [SSF56672] (12-204)
  IPR053134 RNA-directed DNA polymerase homolog [PTHR24559] (14-175)

Secondary structure (DSSP, 8-state):
-EEEE-TT--EEEE----SPPP----HHHHHHSPPPS------SSSBPPGGGGGGG-EE-SS-EE--SBPPTT-TTHHHHHHHHHHHHHTTTBTTTEEEETTEEEE--SSHHHHHHHHHHHHHHHHHTTPPP-GGG---S-SEEEETTEEEETTEEEE-HHHHHHHHTPPPP-STTHHHHHHHHHHTTTTTSTTHHHHHHHHHGGG---S-------------

Foldseek 3Di:
DQFDQDPVRDTHDDDPPPDDDDDDDCPVVLVVDDADPADDDDWDPAADDPVCQVSQWDDDPVGIDTRRIDDPPRRCRRVVQVVVVCVLCVVLDPPAWDDDYLDIDGDDPDPVVSVVSVVVVVVSCVVVVNDDDPVPDDPPDQWDQDPQWIQHPVGTHHDVVLVVVLVPDDDDPDLVCLVVNVVSCVVCVVVDPPVCVVCVVSVVSVDDDDDDDDDDDDDDDDD

Sequence (223 aa):
MMVIKNQQDEMVPAKIQSSWQVCIDYRKLNQATHKDHFPLTFIGQIHIAHVDQNKTTFTCPFERFAYTRMPFRLCNAPSTFQRCMIGIFSNLLEECMEVFMDNFIVYAESFEAYLDNLSKVLLRCIHNNLVLNFEKCHFMVTKGIILGHLVSTRGIEVDKAKIDVISSLSNPAFVWEVPSFLGHADFYKRFIKDFNKIIMPLSCYRRMPTLSLTSLVWMHFKS

Nearest PDB structures (foldseek):
  7o0h-assembly1_A  TM=8.334E-01  e=5.975E-08  White-tufted-ear marmoset simian foamy virus
  7o24-assembly1_A  TM=7.868E-01  e=8.122E-08  White-tufted-ear marmoset simian foamy virus
  7o0g-assembly1_A  TM=7.998E-01  e=1.804E-07  White-tufted-ear marmoset simian foamy virus
  4mh8-assembly1_A  TM=7.626E-01  e=6.349E-06  Moloney murine leukemia virus isolate Shinnick
  8wut-assembly1_E  TM=8.334E-01  e=1.803E-05  Moloney murine leukemia virus